Protein AF-A0A699YCV4-F1 (afdb_monomer)

Structure (mmCIF, N/CA/C/O backbone):
data_AF-A0A699YCV4-F1
#
_entry.id   AF-A0A699YCV4-F1
#
loop_
_atom_site.group_PDB
_atom_site.id
_atom_site.type_symbol
_atom_site.label_atom_id
_atom_site.label_alt_id
_atom_site.label_comp_id
_atom_site.label_asym_id
_atom_site.label_entity_id
_atom_site.label_seq_id
_atom_site.pdbx_PDB_ins_code
_atom_site.Cartn_x
_atom_site.Cartn_y
_atom_site.Cartn_z
_atom_site.occupancy
_atom_site.B_iso_or_equiv
_atom_site.auth_seq_id
_atom_site.auth_comp_id
_atom_site.auth_asym_id
_atom_site.auth_atom_id
_atom_site.pdbx_PDB_model_num
ATOM 1 N N . MET A 1 1 ? -25.454 14.371 76.218 1.00 80.00 1 MET A N 1
ATOM 2 C CA . MET A 1 1 ? -26.291 14.561 77.425 1.00 80.00 1 MET A CA 1
ATOM 3 C C . MET A 1 1 ? -25.459 15.343 78.428 1.00 80.00 1 MET A C 1
ATOM 5 O O . MET A 1 1 ? -24.311 14.962 78.612 1.00 80.00 1 MET A O 1
ATOM 9 N N . SER A 1 2 ? -25.950 16.459 78.969 1.00 82.50 2 SER A N 1
ATOM 10 C CA . SER A 1 2 ? -25.161 17.358 79.836 1.00 82.50 2 SER A CA 1
ATOM 11 C C . SER A 1 2 ? -26.080 18.281 80.652 1.00 82.50 2 SER A C 1
ATOM 13 O O . SER A 1 2 ? -27.249 18.440 80.313 1.00 82.50 2 SER A O 1
ATOM 15 N N . ASP A 1 3 ? -25.561 18.891 81.713 1.00 77.31 3 ASP A N 1
ATOM 16 C CA . ASP A 1 3 ? -26.174 19.988 82.478 1.00 77.31 3 ASP A CA 1
ATOM 17 C C . ASP A 1 3 ? -25.911 21.380 81.855 1.00 77.31 3 ASP A C 1
ATOM 19 O O . ASP A 1 3 ? -26.348 22.403 82.379 1.00 77.31 3 ASP A O 1
ATOM 23 N N . GLY A 1 4 ? -25.201 21.430 80.723 1.00 71.56 4 GLY A N 1
ATOM 24 C CA . GLY A 1 4 ? -24.939 22.644 79.953 1.00 71.56 4 GLY A CA 1
ATOM 25 C C . GLY A 1 4 ? -23.745 23.471 80.436 1.00 71.56 4 GLY A C 1
ATOM 26 O O . GLY A 1 4 ? -23.483 24.525 79.863 1.00 71.56 4 GLY A O 1
ATOM 27 N N . ARG A 1 5 ? -22.985 23.015 81.440 1.00 78.06 5 ARG A N 1
ATOM 28 C CA . ARG A 1 5 ? -21.786 23.717 81.925 1.00 78.06 5 ARG A CA 1
ATOM 29 C C . ARG A 1 5 ? -20.551 23.312 81.118 1.00 78.06 5 ARG A C 1
ATOM 31 O O . ARG A 1 5 ? -19.807 22.415 81.503 1.00 78.06 5 ARG A O 1
ATOM 38 N N . ALA A 1 6 ? -20.333 23.967 79.981 1.00 76.75 6 ALA A N 1
ATOM 39 C CA . ALA A 1 6 ? -19.073 23.858 79.245 1.00 76.75 6 ALA A CA 1
ATOM 40 C C . ALA A 1 6 ? -18.040 24.852 79.798 1.00 76.75 6 ALA A C 1
ATOM 42 O O . ALA A 1 6 ? -18.395 25.967 80.172 1.00 76.75 6 ALA A O 1
ATOM 43 N N . HIS A 1 7 ? -16.764 24.457 79.834 1.00 78.81 7 HIS A N 1
ATOM 44 C CA . HIS A 1 7 ? -15.677 25.343 80.268 1.00 78.81 7 HIS A CA 1
ATOM 45 C C . HIS A 1 7 ? -15.467 26.516 79.294 1.00 78.81 7 HIS A C 1
ATOM 47 O O . HIS A 1 7 ? -15.167 27.621 79.730 1.00 78.81 7 HIS A O 1
ATOM 53 N N . ASP A 1 8 ? -15.696 26.282 77.997 1.00 82.25 8 ASP A N 1
ATOM 54 C CA . ASP A 1 8 ? -15.724 27.319 76.963 1.00 82.25 8 ASP A CA 1
ATOM 55 C C . ASP A 1 8 ? -16.830 27.016 75.923 1.00 82.25 8 ASP A C 1
ATOM 57 O O . ASP A 1 8 ? -16.599 26.329 74.918 1.00 82.25 8 ASP A O 1
ATOM 61 N N . PRO A 1 9 ? -18.078 27.454 76.182 1.00 83.12 9 PRO A N 1
ATOM 62 C CA . PRO A 1 9 ? -19.202 27.207 75.282 1.00 83.12 9 PRO A CA 1
ATOM 63 C C . PRO A 1 9 ? -19.052 27.965 73.958 1.00 83.12 9 PRO A C 1
ATOM 65 O O . PRO A 1 9 ? -19.448 27.456 72.909 1.00 83.12 9 PRO A O 1
ATOM 68 N N . MET A 1 10 ? -18.441 29.152 73.980 1.00 84.50 10 MET A N 1
ATOM 69 C CA . MET A 1 10 ? -18.306 30.005 72.799 1.00 84.50 10 MET A CA 1
ATOM 70 C C . MET A 1 10 ? -17.305 29.432 71.801 1.00 84.50 10 MET A C 1
ATOM 72 O O . MET A 1 10 ? -17.577 29.428 70.601 1.00 84.50 10 MET A O 1
ATOM 76 N N . GLN A 1 11 ? -16.187 28.882 72.278 1.00 87.62 11 GLN A N 1
ATOM 77 C CA . GLN A 1 11 ? -15.202 28.245 71.407 1.00 87.62 11 GLN A CA 1
ATOM 78 C C . GLN A 1 11 ? -15.770 27.003 70.705 1.00 87.62 11 GLN A C 1
ATOM 80 O O . GLN A 1 11 ? -15.504 26.786 69.522 1.00 87.62 11 GLN A O 1
ATOM 85 N N . CYS A 1 12 ? -16.603 26.216 71.396 1.00 85.69 12 CYS A N 1
ATOM 86 C CA . CYS A 1 12 ? -17.266 25.052 70.802 1.00 85.69 12 CYS A CA 1
ATOM 87 C C . CYS A 1 12 ? -18.225 25.449 69.672 1.00 85.69 12 CYS A C 1
ATOM 89 O O . CYS A 1 12 ? -18.237 24.814 68.617 1.00 85.69 12 CYS A O 1
ATOM 91 N N . ILE A 1 13 ? -19.016 26.503 69.880 1.00 89.06 13 ILE A N 1
ATOM 92 C CA . ILE A 1 13 ? -19.942 27.017 68.866 1.00 89.06 13 ILE A CA 1
ATOM 93 C C . ILE A 1 13 ? -19.169 27.593 67.676 1.00 89.06 13 ILE A C 1
ATOM 95 O O . ILE A 1 13 ? -19.429 27.201 66.539 1.00 89.06 13 ILE A O 1
ATOM 99 N N . ALA A 1 14 ? -18.160 28.431 67.931 1.00 88.69 14 ALA A N 1
ATOM 100 C CA . ALA A 1 14 ? -17.329 29.029 66.889 1.00 88.69 14 ALA A CA 1
ATOM 101 C C . ALA A 1 14 ? -16.631 27.970 66.018 1.00 88.69 14 ALA A C 1
ATOM 103 O O . ALA A 1 14 ? -16.599 28.098 64.795 1.00 88.69 14 ALA A O 1
ATOM 104 N N . PHE A 1 15 ? -16.132 26.890 66.628 1.00 90.38 15 PHE A N 1
ATOM 105 C CA . PHE A 1 15 ? -15.531 25.770 65.903 1.00 90.38 15 PHE A CA 1
ATOM 106 C C . PHE A 1 15 ? -16.522 25.092 64.945 1.00 90.38 15 PHE A C 1
ATOM 108 O O . PHE A 1 15 ? -16.173 24.780 63.808 1.00 90.38 15 PHE A O 1
ATOM 115 N N . LEU A 1 16 ? -17.765 24.863 65.377 1.00 89.75 16 LEU A N 1
ATOM 116 C CA . LEU A 1 16 ? -18.781 24.231 64.531 1.00 89.75 16 LEU A CA 1
ATOM 117 C C . LEU A 1 16 ? -19.230 25.156 63.395 1.00 89.75 16 LEU A C 1
ATOM 119 O O . LEU A 1 16 ? -19.365 24.704 62.258 1.00 89.75 16 LEU A O 1
ATOM 123 N N . GLU A 1 17 ? -19.411 26.445 63.677 1.00 90.06 17 GLU A N 1
ATOM 124 C CA . GLU A 1 17 ? -19.764 27.438 62.662 1.00 90.06 17 GLU A CA 1
ATOM 125 C C . GLU A 1 17 ? -18.690 27.577 61.579 1.00 90.06 17 GLU A C 1
ATOM 127 O O . GLU A 1 17 ? -19.024 27.677 60.398 1.00 90.06 17 GLU A O 1
ATOM 132 N N . ASP A 1 18 ? -17.410 27.556 61.955 1.00 92.12 18 ASP A N 1
ATOM 133 C CA . ASP A 1 18 ? -16.292 27.635 61.011 1.00 92.12 18 ASP A CA 1
ATOM 134 C C . ASP A 1 18 ? -16.279 26.442 60.042 1.00 92.12 18 ASP A C 1
ATOM 136 O O . ASP A 1 18 ? -16.198 26.600 58.820 1.00 92.12 18 ASP A O 1
ATOM 140 N N . ARG A 1 19 ? -16.508 25.230 60.563 1.00 91.56 19 ARG A N 1
ATOM 141 C CA . ARG A 1 19 ? -16.616 24.023 59.730 1.00 91.56 19 ARG A CA 1
ATOM 142 C C . ARG A 1 19 ? -17.798 24.082 58.766 1.00 91.56 19 ARG A C 1
ATOM 144 O O . ARG A 1 19 ? -17.648 23.674 57.613 1.00 91.56 19 ARG A O 1
ATOM 151 N N . ILE A 1 20 ? -18.938 24.620 59.200 1.00 88.62 20 ILE A N 1
ATOM 152 C CA . ILE A 1 20 ? -20.111 24.818 58.334 1.00 88.62 20 ILE A CA 1
ATOM 153 C C . ILE A 1 20 ? -19.805 25.850 57.242 1.00 88.62 20 ILE A C 1
ATOM 155 O O . ILE A 1 20 ? -20.081 25.593 56.069 1.00 88.62 20 ILE A O 1
ATOM 159 N N . LYS A 1 21 ? -19.176 26.982 57.589 1.00 90.88 21 LYS A N 1
ATOM 160 C CA . LYS A 1 21 ? -18.755 28.013 56.621 1.00 90.88 21 LYS A CA 1
ATOM 161 C C . LYS A 1 21 ? -17.805 27.456 55.561 1.00 90.88 21 LYS A C 1
ATOM 163 O O . LYS A 1 21 ? -17.862 27.875 54.408 1.00 90.88 21 LYS A O 1
ATOM 168 N N . HIS A 1 22 ? -16.958 26.498 55.924 1.00 92.00 22 HIS A N 1
ATOM 169 C CA . HIS A 1 22 ? -16.019 25.835 55.014 1.00 92.00 22 HIS A CA 1
ATOM 170 C C . HIS A 1 22 ? -16.579 24.564 54.352 1.00 92.00 22 HIS A C 1
ATOM 172 O O . HIS A 1 22 ? -15.813 23.766 53.814 1.00 92.00 22 HIS A O 1
ATOM 178 N N . GLN A 1 23 ? -17.907 24.375 54.371 1.00 87.44 23 GLN A N 1
ATOM 179 C CA . GLN A 1 23 ? -18.624 23.244 53.758 1.00 87.44 23 GLN A CA 1
ATOM 180 C C . GLN A 1 23 ? -18.127 21.864 54.220 1.00 87.44 23 GLN A C 1
ATOM 182 O O . GLN A 1 23 ? -18.274 20.855 53.524 1.00 87.44 23 GLN A O 1
ATOM 187 N N . GLN A 1 24 ? -17.539 21.795 55.412 1.00 89.94 24 GLN A N 1
ATOM 188 C CA . GLN A 1 24 ? -17.120 20.535 56.001 1.00 89.94 24 GLN A CA 1
ATOM 189 C C . GLN A 1 24 ? -18.331 19.828 56.608 1.00 89.94 24 GLN A C 1
ATOM 191 O O . GLN A 1 24 ? -19.247 20.452 57.140 1.00 89.94 24 GLN A O 1
ATOM 196 N N . ARG A 1 25 ? -18.338 18.494 56.546 1.00 85.88 25 ARG A N 1
ATOM 197 C CA . ARG A 1 25 ? -19.412 17.699 57.150 1.00 85.88 25 ARG A CA 1
ATOM 198 C C . ARG A 1 25 ? -19.365 17.833 58.671 1.00 85.88 25 ARG A C 1
ATOM 200 O O . ARG A 1 25 ? -18.355 17.496 59.289 1.00 85.88 25 ARG A O 1
ATOM 207 N N . VAL A 1 26 ? -20.476 18.270 59.258 1.00 86.94 26 VAL A N 1
ATOM 208 C CA . VAL A 1 26 ? -20.681 18.344 60.710 1.00 86.94 26 VAL A CA 1
ATOM 209 C C . VAL A 1 26 ? -21.745 17.313 61.104 1.00 86.94 26 VAL A C 1
ATOM 211 O O . VAL A 1 26 ? -22.734 17.170 60.383 1.00 86.94 26 VAL A O 1
ATOM 214 N N . PRO A 1 27 ? -21.550 16.542 62.190 1.00 86.06 27 PRO A N 1
ATOM 215 C CA . PRO A 1 27 ? -22.558 15.598 62.658 1.00 86.06 27 PRO A CA 1
ATOM 216 C C . PRO A 1 27 ? -23.800 16.333 63.171 1.00 86.06 27 PRO A C 1
ATOM 218 O O . PRO A 1 27 ? -23.680 17.396 63.772 1.00 86.06 27 PRO A O 1
ATOM 221 N N . ILE A 1 28 ? -24.976 15.733 62.985 1.00 88.44 28 ILE A N 1
ATOM 222 C CA . ILE A 1 28 ? -26.224 16.208 63.592 1.00 88.44 28 ILE A CA 1
ATOM 223 C C . ILE A 1 28 ? -26.179 15.887 65.088 1.00 88.44 28 ILE A C 1
ATOM 225 O O . ILE A 1 28 ? -26.066 14.716 65.460 1.00 88.44 28 ILE A O 1
ATOM 229 N N . ILE A 1 29 ? -26.246 16.906 65.952 1.00 88.56 29 ILE A N 1
ATOM 230 C CA . ILE A 1 29 ? -26.130 16.721 67.403 1.00 88.56 29 ILE A CA 1
ATOM 231 C C . ILE A 1 29 ? -27.487 16.913 68.076 1.00 88.56 29 ILE A C 1
ATOM 233 O O . ILE A 1 29 ? -28.022 18.017 68.150 1.00 88.56 29 ILE A O 1
ATOM 237 N N . HIS A 1 30 ? -28.015 15.832 68.648 1.00 86.44 30 HIS A N 1
ATOM 238 C CA . HIS A 1 30 ? -29.185 15.878 69.522 1.00 86.44 30 HIS A CA 1
ATOM 239 C C . HIS A 1 30 ? -28.738 16.079 70.974 1.00 86.44 30 HIS A C 1
ATOM 241 O O . HIS A 1 30 ? -27.940 15.303 71.508 1.00 86.44 30 HIS A O 1
ATOM 247 N N . THR A 1 31 ? -29.234 17.129 71.624 1.00 86.88 31 THR A N 1
ATOM 248 C CA . THR A 1 31 ? -28.837 17.501 72.984 1.00 86.88 31 THR A CA 1
ATOM 249 C C . THR A 1 31 ? -29.951 17.191 73.977 1.00 86.88 31 THR A C 1
ATOM 251 O O . THR A 1 31 ? -31.119 17.496 73.755 1.00 86.88 31 THR A O 1
ATOM 254 N N . VAL A 1 32 ? -29.581 16.576 75.103 1.00 85.00 32 VAL A N 1
ATOM 255 C CA . VAL A 1 32 ? -30.485 16.356 76.240 1.00 85.00 32 VAL A CA 1
ATOM 256 C C . VAL A 1 32 ? -29.898 17.054 77.456 1.00 85.00 32 VAL A C 1
ATOM 258 O O . VAL A 1 32 ? -28.764 16.741 77.844 1.00 85.00 32 VAL A O 1
ATOM 261 N N . GLY A 1 33 ? -30.653 18.012 77.990 1.00 85.38 33 GLY A N 1
ATOM 262 C CA . GLY A 1 33 ? -30.259 18.873 79.100 1.00 85.38 33 GLY A CA 1
ATOM 263 C C . GLY A 1 33 ? -30.863 18.431 80.431 1.00 85.38 33 GLY A C 1
ATOM 264 O O . GLY A 1 33 ? -32.078 18.251 80.509 1.00 85.38 33 GLY A O 1
ATOM 265 N N . PHE A 1 34 ? -30.035 18.288 81.467 1.00 83.88 34 PHE A N 1
ATOM 266 C CA . PHE A 1 34 ? -30.470 18.013 82.842 1.00 83.88 34 PHE A CA 1
ATOM 267 C C . PHE A 1 34 ? -30.287 19.272 83.682 1.00 83.88 34 PHE A C 1
ATOM 269 O O . PHE A 1 34 ? -29.173 19.580 84.096 1.00 83.88 34 PHE A O 1
ATOM 276 N N . PHE A 1 35 ? -31.371 20.004 83.925 1.00 81.00 35 PHE A N 1
ATOM 277 C CA . PHE A 1 35 ? -31.324 21.238 84.706 1.00 81.00 35 PHE A CA 1
ATOM 278 C C . PHE A 1 35 ? -32.050 21.044 86.031 1.00 81.00 35 PHE A C 1
ATOM 280 O O . PHE A 1 35 ? -33.165 20.520 86.071 1.00 81.00 35 PHE A O 1
ATOM 287 N N . THR A 1 36 ? -31.408 21.465 87.115 1.00 73.00 36 THR A N 1
ATOM 288 C CA . THR A 1 36 ? -32.073 21.694 88.398 1.00 73.00 36 THR A CA 1
ATOM 289 C C . THR A 1 36 ? -32.806 23.039 88.355 1.00 73.00 36 THR A C 1
ATOM 291 O O . THR A 1 36 ? -32.493 23.886 87.516 1.00 73.00 36 THR A O 1
ATOM 294 N N . ASP A 1 37 ? -33.768 23.263 89.254 1.00 66.88 37 ASP A N 1
ATOM 295 C CA . ASP A 1 37 ? -34.550 24.515 89.291 1.00 66.88 37 ASP A CA 1
ATOM 296 C C . ASP A 1 37 ? -33.682 25.771 89.551 1.00 66.88 37 ASP A C 1
ATOM 298 O O . ASP A 1 37 ? -34.105 26.887 89.265 1.00 66.88 37 ASP A O 1
ATOM 302 N N . GLU A 1 38 ? -32.442 25.585 90.018 1.00 63.41 38 GLU A N 1
ATOM 303 C CA . GLU A 1 38 ? -31.444 26.634 90.286 1.00 63.41 38 GLU A CA 1
ATOM 304 C C . GLU A 1 38 ? -30.366 26.762 89.186 1.00 63.41 38 GLU A C 1
ATOM 306 O O . GLU A 1 38 ? -29.395 27.507 89.334 1.00 63.41 38 GLU A O 1
ATOM 311 N N . ALA A 1 39 ? -30.474 26.011 88.086 1.00 65.75 39 ALA A N 1
ATOM 312 C CA . ALA A 1 39 ? -29.453 26.015 87.042 1.00 65.75 39 ALA A CA 1
ATOM 313 C C . ALA A 1 39 ? -29.422 27.341 86.255 1.00 65.75 39 ALA A C 1
ATOM 315 O O . ALA A 1 39 ? -30.460 27.886 85.877 1.00 65.75 39 ALA A O 1
ATOM 316 N N . SER A 1 40 ? -28.207 27.826 85.955 1.00 69.19 40 SER A N 1
ATOM 317 C CA . SER A 1 40 ? -28.000 29.022 85.125 1.00 69.19 40 SER A CA 1
ATOM 318 C C . SER A 1 40 ? -28.653 28.841 83.743 1.00 69.19 40 SER A C 1
ATOM 320 O O . SER A 1 40 ? -28.447 27.800 83.103 1.00 69.19 40 SER A O 1
ATOM 322 N N . PRO A 1 41 ? -29.399 29.843 83.236 1.00 77.50 41 PRO A N 1
ATOM 323 C CA . PRO A 1 41 ? -30.028 29.786 81.915 1.00 77.50 41 PRO A CA 1
ATOM 324 C C . PRO A 1 41 ? -29.015 29.653 80.766 1.00 77.50 41 PRO A C 1
ATOM 326 O O . PRO A 1 41 ? -29.380 29.196 79.682 1.00 77.50 41 PRO A O 1
ATOM 329 N N . GLU A 1 42 ? -27.748 29.991 81.003 1.00 81.00 42 GLU A N 1
ATOM 330 C CA . GLU A 1 42 ? -26.664 29.944 80.016 1.00 81.00 42 GLU A CA 1
ATOM 331 C C . GLU A 1 42 ? -26.404 28.521 79.503 1.00 81.00 42 GLU A C 1
ATOM 333 O O . GLU A 1 42 ? -26.264 28.310 78.299 1.00 81.00 42 GLU A O 1
ATOM 338 N N . GLY A 1 43 ? -26.430 27.515 80.384 1.00 81.19 43 GLY A N 1
ATOM 339 C CA . GLY A 1 43 ? -26.196 26.125 79.979 1.00 81.19 43 GLY A CA 1
ATOM 340 C C . GLY A 1 43 ? -27.318 25.562 79.105 1.00 81.19 43 GLY A C 1
ATOM 341 O O . GLY A 1 43 ? -27.077 24.776 78.184 1.00 81.19 43 GLY A O 1
ATOM 342 N N . ARG A 1 44 ? -28.556 26.017 79.338 1.00 85.00 44 ARG A N 1
ATOM 343 C CA . ARG A 1 44 ? -29.711 25.680 78.498 1.00 85.00 44 ARG A CA 1
ATOM 344 C C . ARG A 1 44 ? -29.584 26.303 77.115 1.00 85.00 44 ARG A C 1
ATOM 346 O O . ARG A 1 44 ? -29.773 25.607 76.118 1.00 85.00 44 ARG A O 1
ATOM 353 N N . GLN A 1 45 ? -29.235 27.585 77.060 1.00 87.38 45 GLN A N 1
ATOM 354 C CA . GLN A 1 45 ? -29.046 28.300 75.800 1.00 87.38 45 GLN A CA 1
ATOM 355 C C . GLN A 1 45 ? -27.921 27.681 74.969 1.00 87.38 45 GLN A C 1
ATOM 357 O O . GLN A 1 45 ? -28.113 27.449 73.777 1.00 87.38 45 GLN A O 1
ATOM 362 N N . PHE A 1 46 ? -26.802 27.317 75.600 1.00 89.50 46 PHE A N 1
ATOM 363 C CA . PHE A 1 46 ? -25.689 26.653 74.926 1.00 89.50 46 PHE A CA 1
ATOM 364 C C . PHE A 1 46 ? -26.106 25.327 74.267 1.00 89.50 46 PHE A C 1
ATOM 366 O O . PHE A 1 46 ? -25.889 25.133 73.070 1.00 89.50 46 PHE A O 1
ATOM 373 N N . LEU A 1 47 ? -26.759 24.420 75.006 1.00 89.38 47 LEU A N 1
ATOM 374 C CA . LEU A 1 47 ? -27.191 23.127 74.453 1.00 89.38 47 LEU A CA 1
ATOM 375 C C . LEU A 1 47 ? -28.237 23.275 73.341 1.00 89.38 47 LEU A C 1
ATOM 377 O O . LEU A 1 47 ? -28.255 22.477 72.397 1.00 89.38 47 LEU A O 1
ATOM 381 N N . GLN A 1 48 ? -29.093 24.293 73.436 1.00 89.19 48 GLN A N 1
ATOM 382 C CA . GLN A 1 48 ? -30.073 24.607 72.405 1.00 89.19 48 GLN A CA 1
ATOM 383 C C . GLN A 1 48 ? -29.397 25.137 71.132 1.00 89.19 48 GLN A C 1
ATOM 385 O O . GLN A 1 48 ? -29.675 24.632 70.040 1.00 89.19 48 GLN A O 1
ATOM 390 N N . GLN A 1 49 ? -28.465 26.084 71.261 1.00 89.25 49 GLN A N 1
ATOM 391 C CA . GLN A 1 49 ? -27.686 26.620 70.139 1.00 89.25 49 GLN A CA 1
ATOM 392 C C . GLN A 1 49 ? -26.890 25.521 69.430 1.00 89.25 49 GLN A C 1
ATOM 394 O O . GLN A 1 49 ? -26.943 25.413 68.207 1.00 89.25 49 GLN A O 1
ATOM 399 N N . LEU A 1 50 ? -26.243 24.637 70.191 1.00 89.38 50 LEU A N 1
ATOM 400 C CA . LEU A 1 50 ? -25.437 23.543 69.655 1.00 89.38 50 LEU A CA 1
ATOM 401 C C . LEU A 1 50 ? -26.257 22.564 68.795 1.00 89.38 50 LEU A C 1
ATOM 403 O O . LEU A 1 50 ? -25.827 22.172 67.707 1.00 89.38 50 LEU A O 1
ATOM 407 N N . SER A 1 51 ? -27.466 22.209 69.242 1.00 90.38 51 SER A N 1
ATOM 408 C CA . SER A 1 51 ? -28.376 21.386 68.432 1.00 90.38 51 SER A CA 1
ATOM 409 C C . SER A 1 51 ? -28.901 22.127 67.202 1.00 90.38 51 SER A C 1
ATOM 411 O O . SER A 1 51 ? -28.991 21.544 66.128 1.00 90.38 51 SER A O 1
ATOM 413 N N . THR A 1 52 ? -29.169 23.429 67.320 1.00 90.75 52 THR A N 1
ATOM 414 C CA . THR A 1 52 ? -29.718 24.238 66.223 1.00 90.75 52 THR A CA 1
ATOM 415 C C . THR A 1 52 ? -28.719 24.368 65.074 1.00 90.75 52 THR A C 1
ATOM 417 O O . THR A 1 52 ? -29.074 24.143 63.921 1.00 90.75 52 THR A O 1
ATOM 420 N N . ILE A 1 53 ? -27.453 24.664 65.382 1.00 90.00 53 ILE A N 1
ATOM 421 C CA . ILE A 1 53 ? -26.386 24.842 64.383 1.00 90.00 53 ILE A CA 1
ATOM 422 C C . ILE A 1 53 ? -26.123 23.552 63.599 1.00 90.00 53 ILE A C 1
ATOM 424 O O . ILE A 1 53 ? -25.801 23.591 62.415 1.00 90.00 53 ILE A O 1
ATOM 428 N N . THR A 1 54 ? -26.291 22.401 64.247 1.00 87.69 54 THR A N 1
ATOM 429 C CA . THR A 1 54 ? -26.048 21.089 63.637 1.00 87.69 54 THR A CA 1
ATOM 430 C C . THR A 1 54 ? -27.303 20.438 63.050 1.00 87.69 54 THR A C 1
ATOM 432 O O . THR A 1 54 ? -27.221 19.334 62.519 1.00 87.69 54 THR A O 1
ATOM 435 N N . GLY A 1 55 ? -28.464 21.102 63.121 1.00 84.81 55 GLY A N 1
ATOM 436 C CA . GLY A 1 55 ? -29.743 20.575 62.628 1.00 84.81 55 GLY A CA 1
ATOM 437 C C . GLY A 1 55 ? -30.339 19.445 63.478 1.00 84.81 55 GLY A C 1
ATOM 438 O O . GLY A 1 55 ? -31.169 18.681 62.989 1.00 84.81 55 GLY A O 1
ATOM 439 N N . GLY A 1 56 ? -29.897 19.301 64.727 1.00 87.56 56 GLY A N 1
ATOM 440 C CA . GLY A 1 56 ? -30.414 18.327 65.684 1.00 87.56 56 GLY A CA 1
ATOM 441 C C . GLY A 1 56 ? -31.567 18.865 66.534 1.00 87.56 56 GLY A C 1
ATOM 442 O O . GLY A 1 56 ? -32.113 19.939 66.297 1.00 87.56 56 GLY A O 1
ATOM 443 N N . THR A 1 57 ? -31.948 18.101 67.559 1.00 86.81 57 THR A N 1
ATOM 444 C CA . THR A 1 57 ? -33.057 18.448 68.466 1.00 86.81 57 THR A CA 1
ATOM 445 C C . THR A 1 57 ? -32.573 18.612 69.900 1.00 86.81 57 THR A C 1
ATOM 447 O O . THR A 1 57 ? -31.780 17.799 70.377 1.00 86.81 57 THR A O 1
ATOM 450 N N . PHE A 1 58 ? -33.118 19.600 70.610 1.00 84.88 58 PHE A N 1
ATOM 451 C CA . PHE A 1 58 ? -32.904 19.792 72.043 1.00 84.88 58 PHE A CA 1
ATOM 452 C C . PHE A 1 58 ? -34.086 19.250 72.857 1.00 84.88 58 PHE A C 1
ATOM 454 O O . PHE A 1 58 ? -35.241 19.581 72.582 1.00 84.88 58 PHE A O 1
ATOM 461 N N . GLN A 1 59 ? -33.798 18.444 73.880 1.00 84.25 59 GLN A N 1
ATOM 462 C CA . GLN A 1 59 ? -34.785 17.932 74.826 1.00 84.25 59 GLN A CA 1
ATOM 463 C C . GLN A 1 59 ? -34.375 18.249 76.266 1.00 84.25 59 GLN A C 1
ATOM 465 O O . GLN A 1 59 ? -33.275 17.931 76.710 1.00 84.25 59 GLN A O 1
ATOM 470 N N . GLU A 1 60 ? -35.284 18.851 77.025 1.00 82.44 60 GLU A N 1
ATOM 471 C CA . GLU A 1 60 ? -35.080 19.095 78.449 1.00 82.44 60 GLU A CA 1
ATOM 472 C C . GLU A 1 60 ? -35.601 17.912 79.273 1.00 82.44 60 GLU A C 1
ATOM 474 O O . GLU A 1 60 ? -36.772 17.538 79.161 1.00 82.44 60 GLU A O 1
ATOM 479 N N . TYR A 1 61 ? -34.746 17.343 80.123 1.00 73.00 61 TYR A N 1
ATOM 480 C CA . TYR A 1 61 ? -35.142 16.325 81.085 1.00 73.00 61 TYR A CA 1
ATOM 481 C C . TYR A 1 61 ? -35.478 16.981 82.425 1.00 73.00 61 TYR A C 1
ATOM 483 O O . TYR A 1 61 ? -34.596 17.483 83.121 1.00 73.00 61 TYR A O 1
ATOM 491 N N . ARG A 1 62 ? -36.763 16.961 82.797 1.00 65.00 62 ARG A N 1
ATOM 492 C CA . ARG A 1 62 ? -37.233 17.409 84.114 1.00 65.00 62 ARG A CA 1
ATOM 493 C C . ARG A 1 62 ? -37.539 16.192 84.989 1.00 65.00 62 ARG A C 1
ATOM 495 O O . ARG A 1 62 ? -38.487 15.470 84.676 1.00 65.00 62 ARG A O 1
ATOM 502 N N . PRO A 1 63 ? -36.793 15.962 86.084 1.00 57.25 63 PRO A N 1
ATOM 503 C CA . PRO A 1 63 ? -36.951 14.763 86.911 1.00 57.25 63 PRO A CA 1
ATOM 504 C C . PRO A 1 63 ? -38.280 14.697 87.688 1.00 57.25 63 PRO A C 1
ATOM 506 O O . PRO A 1 63 ? -38.602 13.656 88.248 1.00 57.25 63 PRO A O 1
ATOM 509 N N . THR A 1 64 ? -39.086 15.763 87.705 1.00 51.78 64 THR A N 1
ATOM 510 C CA . THR A 1 64 ? -40.378 15.835 88.416 1.00 51.78 64 THR A CA 1
ATOM 511 C C . THR A 1 64 ? -41.588 15.355 87.604 1.00 51.78 64 THR A C 1
ATOM 513 O O . THR A 1 64 ? -42.704 15.372 88.114 1.00 51.78 64 THR A O 1
ATOM 516 N N . LEU A 1 65 ? -41.410 14.906 86.355 1.00 46.94 65 LEU A N 1
ATOM 517 C CA . LEU A 1 65 ? -42.509 14.497 85.471 1.00 46.94 65 LEU A CA 1
ATOM 518 C C . LEU A 1 65 ? -42.370 13.033 85.041 1.00 46.94 65 LEU A C 1
ATOM 520 O O . LEU A 1 65 ? -41.890 12.732 83.948 1.00 46.94 65 LEU A O 1
ATOM 524 N N . ASN A 1 66 ? -42.868 12.115 85.871 1.00 47.47 66 ASN A N 1
ATOM 525 C CA . ASN A 1 66 ? -43.072 10.733 85.447 1.00 47.47 66 ASN A CA 1
ATOM 526 C C . ASN A 1 66 ? -44.292 10.666 84.521 1.00 47.47 66 ASN A C 1
ATOM 528 O O . ASN A 1 66 ? -45.445 10.776 84.941 1.00 47.47 66 ASN A O 1
ATOM 532 N N . ARG A 1 67 ? -44.027 10.513 83.223 1.00 48.34 67 ARG A N 1
ATOM 533 C CA . ARG A 1 67 ? -45.049 10.223 82.217 1.00 48.34 67 ARG A CA 1
ATOM 534 C C . ARG A 1 67 ? -45.345 8.731 82.248 1.00 48.34 67 ARG A C 1
ATOM 536 O O . ARG A 1 67 ? -44.512 7.932 81.834 1.00 48.34 67 ARG A O 1
ATOM 543 N N . ILE A 1 68 ? -46.537 8.368 82.707 1.00 49.50 68 ILE A N 1
ATOM 544 C CA . ILE A 1 68 ? -47.023 6.990 82.641 1.00 49.50 68 ILE A CA 1
ATOM 545 C C . ILE A 1 68 ? -47.930 6.898 81.415 1.00 49.50 68 ILE A C 1
ATOM 547 O O . ILE A 1 68 ? -48.845 7.706 81.234 1.00 49.50 68 ILE A O 1
ATOM 551 N N . TYR A 1 69 ? -47.628 5.957 80.524 1.00 41.16 69 TYR A N 1
ATOM 552 C CA . TYR A 1 69 ? -48.442 5.714 79.340 1.00 41.16 69 TYR A CA 1
ATOM 553 C C . TYR A 1 69 ? -49.742 5.012 79.742 1.00 41.16 69 TYR A C 1
ATOM 555 O O . TYR A 1 69 ? -49.702 3.993 80.432 1.00 41.16 69 TYR A O 1
ATOM 563 N N . LYS A 1 70 ? -50.885 5.557 79.313 1.00 45.44 70 LYS A N 1
ATOM 564 C CA . LYS A 1 70 ? -52.210 4.977 79.545 1.00 45.44 70 LYS A CA 1
ATOM 565 C C . LYS A 1 70 ? -52.861 4.655 78.203 1.00 45.44 70 LYS A C 1
ATOM 567 O O . LYS A 1 70 ? -52.952 5.512 77.319 1.00 45.44 70 LYS A O 1
ATOM 572 N N . GLU A 1 71 ? -53.283 3.407 78.048 1.00 31.12 71 GLU A N 1
ATOM 573 C CA . GLU A 1 71 ? -53.858 2.904 76.802 1.00 31.12 71 GLU A CA 1
ATOM 574 C C . GLU A 1 71 ? -55.135 3.692 76.446 1.00 31.12 71 GLU A C 1
ATOM 576 O O . GLU A 1 71 ? -55.985 3.937 77.302 1.00 31.12 71 GLU A O 1
ATOM 581 N N . GLY A 1 72 ? -55.218 4.189 75.206 1.00 47.28 72 GLY A N 1
ATOM 582 C CA . GLY A 1 72 ? -56.308 5.050 74.717 1.00 47.28 72 GLY A CA 1
ATOM 583 C C . GLY A 1 72 ? -56.166 6.560 74.981 1.00 47.28 72 GLY A C 1
ATOM 584 O O . GLY A 1 72 ? -56.917 7.335 74.397 1.00 47.28 72 GLY A O 1
ATOM 585 N N . GLN A 1 73 ? -55.211 7.007 75.809 1.00 41.22 73 GLN A N 1
ATOM 586 C CA . GLN A 1 73 ? -55.027 8.437 76.146 1.00 41.22 73 GLN A CA 1
ATOM 587 C C . GLN A 1 73 ? -53.599 8.967 75.924 1.00 41.22 73 GLN A C 1
ATOM 589 O O . GLN A 1 73 ? -53.378 10.178 75.955 1.00 41.22 73 GLN A O 1
ATOM 594 N N . GLY A 1 74 ? -52.624 8.090 75.671 1.00 51.16 74 GLY A N 1
ATOM 595 C CA . GLY A 1 74 ? -51.226 8.473 75.466 1.00 51.16 74 GLY A CA 1
ATOM 596 C C . GLY A 1 74 ? -50.476 8.722 76.781 1.00 51.16 74 GLY A C 1
ATOM 597 O O . GLY A 1 74 ? -50.827 8.185 77.830 1.00 51.16 74 GLY A O 1
ATOM 598 N N . PHE A 1 75 ? -49.393 9.503 76.734 1.00 44.03 75 PHE A N 1
ATOM 599 C CA . PHE A 1 75 ? -48.593 9.824 77.922 1.00 44.03 75 PHE A CA 1
ATOM 600 C C . PHE A 1 75 ? -49.316 10.840 78.811 1.00 44.03 75 PHE A C 1
ATOM 602 O O . PHE A 1 75 ? -49.308 12.042 78.527 1.00 44.03 75 PHE A O 1
ATOM 609 N N . VAL A 1 76 ? -49.901 10.364 79.908 1.00 54.09 76 VAL A N 1
ATOM 610 C CA . VAL A 1 76 ? -50.626 11.203 80.867 1.00 54.09 76 VAL A CA 1
ATOM 611 C C . VAL A 1 76 ? -49.652 11.714 81.935 1.00 54.09 76 VAL A C 1
ATOM 613 O O . VAL A 1 76 ? -48.806 10.971 82.439 1.00 54.09 76 VAL A O 1
ATOM 616 N N . LYS A 1 77 ? -49.735 13.013 82.255 1.00 51.44 77 LYS A N 1
ATOM 617 C CA . LYS A 1 77 ? -48.927 13.656 83.303 1.00 51.44 77 LYS A CA 1
ATOM 618 C C . LYS A 1 77 ? -49.503 13.286 84.672 1.00 51.44 77 LYS A C 1
ATOM 620 O O . LYS A 1 77 ? -50.647 13.633 84.948 1.00 51.44 77 LYS A O 1
ATOM 625 N N . TYR A 1 78 ? -48.723 12.609 85.511 1.00 47.06 78 TYR A N 1
ATOM 626 C CA . TYR A 1 78 ? -49.083 12.343 86.904 1.00 47.06 78 TYR A CA 1
ATOM 627 C C . TYR A 1 78 ? -48.334 13.313 87.824 1.00 47.06 78 TYR A C 1
ATOM 629 O O . TYR A 1 78 ? -47.106 13.326 87.832 1.00 47.06 78 TYR A O 1
ATOM 637 N N . ASP A 1 79 ? -49.076 14.117 88.589 1.00 41.59 79 ASP A N 1
ATOM 638 C CA . ASP A 1 79 ? -48.546 14.931 89.688 1.00 41.59 79 ASP A CA 1
ATOM 639 C C . ASP A 1 79 ? -48.780 14.173 91.003 1.00 41.59 79 ASP A C 1
ATOM 641 O O . ASP A 1 79 ? -49.918 13.945 91.417 1.00 41.59 79 ASP A O 1
ATOM 645 N N . THR A 1 80 ? -47.708 13.709 91.645 1.00 46.53 80 THR A N 1
ATOM 646 C CA . THR A 1 80 ? -47.784 12.888 92.863 1.00 46.53 80 THR A CA 1
ATOM 647 C C . THR A 1 80 ? -48.080 13.689 94.133 1.0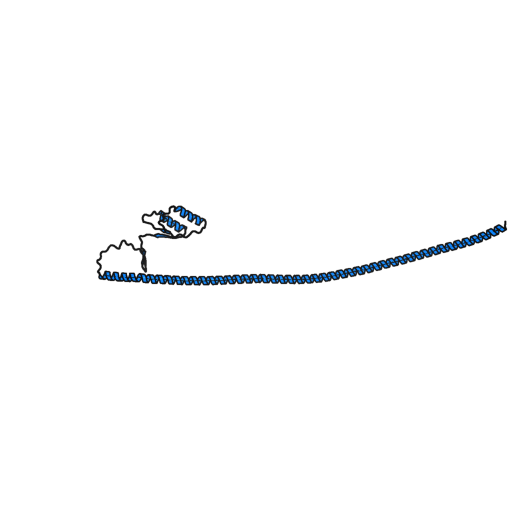0 46.53 80 THR A C 1
ATOM 649 O O . THR A 1 80 ? -48.111 13.104 95.214 1.00 46.53 80 THR A O 1
ATOM 652 N N . LYS A 1 81 ? -48.348 15.000 94.053 1.00 42.00 81 LYS A N 1
ATOM 653 C CA . LYS A 1 81 ? -48.715 15.807 95.232 1.00 42.00 81 LYS A CA 1
ATOM 654 C C . LYS A 1 81 ? -50.120 15.539 95.798 1.00 42.00 81 LYS A C 1
ATOM 656 O O . LYS A 1 81 ? -50.396 15.983 96.905 1.00 42.00 81 LYS A O 1
ATOM 661 N N . TYR A 1 82 ? -50.976 14.775 95.111 1.00 43.19 82 TYR A N 1
ATOM 662 C CA . TYR A 1 82 ? -52.382 14.557 95.504 1.00 43.19 82 TYR A CA 1
ATOM 663 C C . TYR A 1 82 ? -52.738 13.129 95.964 1.00 43.19 82 TYR A C 1
ATOM 665 O O . TYR A 1 82 ? -53.898 12.737 95.892 1.00 43.19 82 TYR A O 1
ATOM 673 N N . LEU A 1 83 ? -51.780 12.326 96.442 1.00 42.28 83 LEU A N 1
ATOM 674 C CA . LEU A 1 83 ? -52.059 10.944 96.888 1.00 42.28 83 LEU A CA 1
ATOM 675 C C . LEU A 1 83 ? -51.947 10.702 98.399 1.00 42.28 83 LEU A C 1
ATOM 677 O O . LEU A 1 83 ? -52.002 9.560 98.840 1.00 42.28 83 LEU A O 1
ATOM 681 N N . MET A 1 84 ? -51.848 11.760 99.203 1.00 40.72 84 MET A N 1
ATOM 682 C CA . MET A 1 84 ? -51.836 11.660 100.669 1.00 40.72 84 MET A CA 1
ATOM 683 C C . MET A 1 84 ? -52.887 12.590 101.287 1.00 40.72 84 MET A C 1
ATOM 685 O O . MET A 1 84 ? -52.599 13.364 102.191 1.00 40.72 84 MET A O 1
ATOM 689 N N . SER A 1 85 ? -54.119 12.540 100.788 1.00 42.59 85 SER A N 1
ATOM 690 C CA . SER A 1 85 ? -55.280 13.053 101.518 1.00 42.59 85 SER A CA 1
ATOM 691 C C . SER A 1 85 ? -56.523 12.318 101.038 1.00 42.59 85 SER A C 1
ATOM 693 O O . SER A 1 85 ? -57.064 12.640 99.988 1.00 42.59 85 SER A O 1
ATOM 695 N N . ASP A 1 86 ? -56.904 11.268 101.757 1.00 37.72 86 ASP A N 1
ATOM 696 C CA . ASP A 1 86 ? -58.289 11.091 102.194 1.00 37.72 86 ASP A CA 1
ATOM 697 C C . ASP A 1 86 ? -58.387 9.825 103.044 1.00 37.72 86 ASP A C 1
ATOM 699 O O . ASP A 1 86 ? -58.343 8.692 102.562 1.00 37.72 86 ASP A O 1
ATOM 703 N N . GLY A 1 87 ? -58.517 10.041 104.352 1.00 44.94 87 GLY A N 1
ATOM 704 C CA . GLY A 1 87 ? -58.848 9.008 105.319 1.00 44.94 87 GLY A CA 1
ATOM 705 C C . GLY A 1 87 ? -60.266 8.495 105.093 1.00 44.94 87 GLY A C 1
ATOM 706 O O . GLY A 1 87 ? -61.221 9.019 105.662 1.00 44.94 87 GLY A O 1
ATOM 707 N N . ARG A 1 88 ? -60.405 7.434 104.299 1.00 40.03 88 ARG A N 1
ATOM 708 C CA . ARG A 1 88 ? -61.612 6.604 104.285 1.00 40.03 88 ARG A CA 1
ATOM 709 C C . ARG A 1 88 ? -61.247 5.208 104.754 1.00 40.03 88 ARG A C 1
ATOM 711 O O . ARG A 1 88 ? -60.467 4.517 104.109 1.00 40.03 88 ARG A O 1
ATOM 718 N N . ALA A 1 89 ? -61.829 4.809 105.882 1.00 41.50 89 ALA A N 1
ATOM 719 C CA . ALA A 1 89 ? -61.862 3.422 106.317 1.00 41.50 89 ALA A CA 1
ATOM 720 C C . ALA A 1 89 ? -62.414 2.571 105.162 1.00 41.50 89 ALA A C 1
ATOM 722 O O . ALA A 1 89 ? -63.559 2.749 104.746 1.00 41.50 89 ALA A O 1
ATOM 723 N N . HIS A 1 90 ? -61.568 1.726 104.581 1.00 44.44 90 HIS A N 1
ATOM 724 C CA . HIS A 1 90 ? -61.974 0.774 103.557 1.00 44.44 90 HIS A CA 1
ATOM 725 C C . HIS A 1 90 ? -62.378 -0.532 104.230 1.00 44.44 90 HIS A C 1
ATOM 727 O O . HIS A 1 90 ? -61.642 -1.079 105.051 1.00 44.44 90 HIS A O 1
ATOM 733 N N . ASP A 1 91 ? -63.569 -1.001 103.872 1.00 45.09 91 ASP A N 1
ATOM 734 C CA . ASP A 1 91 ? -64.068 -2.336 104.171 1.00 45.09 91 ASP A CA 1
ATOM 735 C C . ASP A 1 91 ? -63.014 -3.385 103.738 1.00 45.09 91 ASP A C 1
ATOM 737 O O . ASP A 1 91 ? -62.569 -3.350 102.581 1.00 45.09 91 ASP A O 1
ATOM 741 N N . PRO A 1 92 ? -62.570 -4.301 104.623 1.00 51.75 92 PRO A N 1
ATOM 742 C CA . PRO A 1 92 ? -61.533 -5.288 104.313 1.00 51.75 92 PRO A CA 1
ATOM 743 C C . PRO A 1 92 ? -61.818 -6.104 103.044 1.00 51.75 92 PRO A C 1
ATOM 745 O O . PRO A 1 92 ? -60.890 -6.420 102.301 1.00 51.75 92 PRO A O 1
ATOM 748 N N . MET A 1 93 ? -63.092 -6.384 102.748 1.00 50.69 93 MET A N 1
ATOM 749 C CA . MET A 1 93 ? -63.514 -7.106 101.538 1.00 50.69 93 MET A CA 1
ATOM 750 C C . MET A 1 93 ? -63.291 -6.300 100.249 1.00 50.69 93 MET A C 1
ATOM 752 O O . MET A 1 93 ? -62.916 -6.867 99.222 1.00 50.69 93 MET A O 1
ATOM 756 N N . GLN A 1 94 ? -63.451 -4.974 100.292 1.00 50.84 94 GLN A N 1
ATOM 757 C CA . GLN A 1 94 ? -63.200 -4.100 99.139 1.00 50.84 94 GLN A CA 1
ATOM 758 C C . GLN A 1 94 ? -61.701 -3.895 98.891 1.00 50.84 94 GLN A C 1
ATOM 760 O O . GLN A 1 94 ? -61.272 -3.834 97.738 1.00 50.84 94 GLN A O 1
ATOM 765 N N . CYS A 1 95 ? -60.889 -3.867 99.953 1.00 46.53 95 CYS A N 1
ATOM 766 C CA . CYS A 1 95 ? -59.430 -3.880 99.835 1.00 46.53 95 CYS A CA 1
ATOM 767 C C . CYS A 1 95 ? -58.914 -5.177 99.196 1.00 46.53 95 CYS A C 1
ATOM 769 O O . CYS A 1 95 ? -58.026 -5.111 98.350 1.00 46.53 95 CYS A O 1
ATOM 771 N N . ILE A 1 96 ? -59.476 -6.339 99.547 1.00 54.75 96 ILE A N 1
ATOM 772 C CA . ILE A 1 96 ? -59.084 -7.628 98.952 1.00 54.75 96 ILE A CA 1
ATOM 773 C C . ILE A 1 96 ? -59.463 -7.679 97.467 1.00 54.75 96 ILE A C 1
ATOM 775 O O . ILE A 1 96 ? -58.602 -7.978 96.648 1.00 54.75 96 ILE A O 1
ATOM 779 N N . ALA A 1 97 ? -60.686 -7.290 97.091 1.00 57.25 97 ALA A N 1
ATOM 780 C CA . ALA A 1 97 ? -61.110 -7.267 95.686 1.00 57.25 97 ALA A CA 1
ATOM 781 C C . ALA A 1 97 ? -60.283 -6.289 94.825 1.00 57.25 97 ALA A C 1
ATOM 783 O O . ALA A 1 97 ? -59.900 -6.613 93.701 1.00 57.25 97 ALA A O 1
ATOM 784 N N . PHE A 1 98 ? -59.950 -5.108 95.360 1.00 58.66 98 PHE A N 1
ATOM 785 C CA . PHE A 1 98 ? -59.081 -4.139 94.687 1.00 58.66 98 PHE A CA 1
ATOM 786 C C . PHE A 1 98 ? -57.637 -4.645 94.553 1.00 58.66 98 PHE A C 1
ATOM 788 O O . PHE A 1 98 ? -57.008 -4.455 93.512 1.00 58.66 98 PHE A O 1
ATOM 795 N N . LEU A 1 99 ? -57.100 -5.305 95.585 1.00 54.41 99 LEU A N 1
ATOM 796 C CA . LEU A 1 99 ? -55.771 -5.914 95.536 1.00 54.41 99 LEU A CA 1
ATOM 797 C C . LEU A 1 99 ? -55.732 -7.103 94.568 1.00 54.41 99 LEU A C 1
ATOM 799 O O . LEU A 1 99 ? -54.778 -7.206 93.807 1.00 54.41 99 LEU A O 1
ATOM 803 N N . GLU A 1 100 ? -56.760 -7.951 94.523 1.00 59.06 100 GLU A N 1
ATOM 804 C CA . GLU A 1 100 ? -56.868 -9.066 93.574 1.00 59.06 100 GLU A CA 1
ATOM 805 C C . GLU A 1 100 ? -56.968 -8.593 92.120 1.00 59.06 100 GLU A C 1
ATOM 807 O O . GLU A 1 100 ? -56.298 -9.147 91.247 1.00 59.06 100 GLU A O 1
ATOM 812 N N . ASP A 1 101 ? -57.755 -7.550 91.845 1.00 63.62 101 ASP A N 1
ATOM 813 C CA . ASP A 1 101 ? -57.870 -6.976 90.502 1.00 63.62 101 ASP A CA 1
ATOM 814 C C . ASP A 1 101 ? -56.567 -6.282 90.075 1.00 63.62 101 ASP A C 1
ATOM 816 O O . ASP A 1 101 ? -56.096 -6.445 88.947 1.00 63.62 101 ASP A O 1
ATOM 820 N N . ARG A 1 102 ? -55.895 -5.606 91.015 1.00 57.22 102 ARG A N 1
ATOM 821 C CA . ARG A 1 102 ? -54.577 -4.998 90.799 1.00 57.22 102 ARG A CA 1
ATOM 822 C C . ARG A 1 102 ? -53.473 -6.041 90.607 1.00 57.22 102 ARG A C 1
ATOM 824 O O . ARG A 1 102 ? -52.612 -5.824 89.760 1.00 57.22 102 ARG A O 1
ATOM 831 N N . ILE A 1 103 ? -53.511 -7.171 91.315 1.00 60.41 103 ILE A N 1
ATOM 832 C CA . ILE A 1 103 ? -52.595 -8.310 91.125 1.00 60.41 103 ILE A CA 1
ATOM 833 C C . ILE A 1 103 ? -52.849 -8.968 89.763 1.00 60.41 103 ILE A C 1
ATOM 835 O O . ILE A 1 103 ? -51.897 -9.217 89.027 1.00 60.41 103 ILE A O 1
ATOM 839 N N . LYS A 1 104 ? -54.111 -9.175 89.362 1.00 62.28 104 LYS A N 1
ATOM 840 C CA . LYS A 1 104 ? -54.461 -9.677 88.020 1.00 62.28 104 LYS A CA 1
ATOM 841 C C . LYS A 1 104 ? -54.013 -8.723 86.915 1.00 62.28 104 LYS A C 1
ATOM 843 O O . LYS A 1 104 ? -53.463 -9.170 85.913 1.00 62.28 104 LYS A O 1
ATOM 848 N N . HIS A 1 105 ? -54.193 -7.415 87.086 1.00 60.31 105 HIS A N 1
ATOM 849 C CA . HIS A 1 105 ? -53.659 -6.417 86.157 1.00 60.31 105 HIS A CA 1
ATOM 850 C C . HIS A 1 105 ? -52.125 -6.431 86.127 1.00 60.31 105 HIS A C 1
ATOM 852 O O . HIS A 1 105 ? -51.543 -6.460 85.046 1.00 60.31 105 HIS A O 1
ATOM 858 N N . GLN A 1 106 ? -51.458 -6.498 87.283 1.00 60.69 106 GLN A N 1
ATOM 859 C CA . GLN A 1 106 ? -49.997 -6.607 87.366 1.00 60.69 106 GLN A CA 1
ATOM 860 C C . GLN A 1 106 ? -49.453 -7.893 86.729 1.00 60.69 106 GLN A C 1
ATOM 862 O O . GLN A 1 106 ? -48.349 -7.870 86.198 1.00 60.69 106 GLN A O 1
ATOM 867 N N . GLN A 1 107 ? -50.219 -8.987 86.727 1.00 65.62 107 GLN A N 1
ATOM 868 C CA . GLN A 1 107 ? -49.860 -10.234 86.045 1.00 65.62 107 GLN A CA 1
ATOM 869 C C . GLN A 1 107 ? -50.148 -10.204 84.534 1.00 65.62 107 GLN A C 1
ATOM 871 O O . GLN A 1 107 ? -49.442 -10.860 83.772 1.00 65.62 107 GLN A O 1
ATOM 876 N N . ARG A 1 108 ? -51.143 -9.432 84.070 1.00 67.75 108 ARG A N 1
ATOM 877 C CA . ARG A 1 108 ? -51.495 -9.309 82.638 1.00 67.75 108 ARG A CA 1
ATOM 878 C C . ARG A 1 108 ? -50.626 -8.314 81.872 1.00 67.75 108 ARG A C 1
ATOM 880 O O . ARG A 1 108 ? -50.371 -8.528 80.692 1.00 67.75 108 ARG A O 1
ATOM 887 N N . VAL A 1 109 ? -50.152 -7.250 82.520 1.00 70.75 109 VAL A N 1
ATOM 888 C CA . VAL A 1 109 ? -49.312 -6.220 81.878 1.00 70.75 109 VAL A CA 1
ATOM 889 C C . VAL A 1 109 ? -48.021 -6.791 81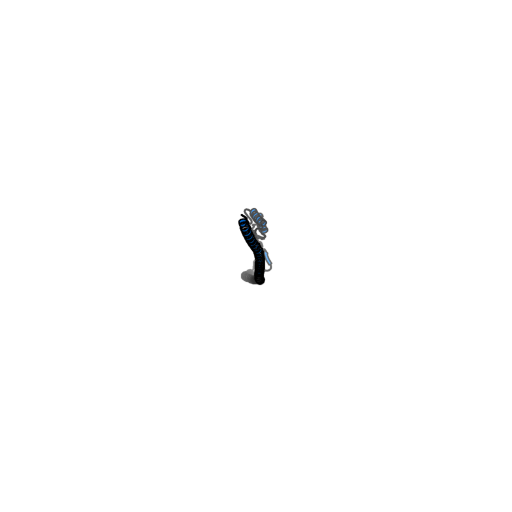.260 1.00 70.75 109 VAL A C 1
ATOM 891 O O . VAL A 1 109 ? -47.736 -6.445 80.114 1.00 70.75 109 VAL A O 1
ATOM 894 N N . PRO A 1 110 ? -47.263 -7.687 81.927 1.00 78.12 110 PRO A N 1
ATOM 895 C CA . PRO A 1 110 ? -46.096 -8.331 81.327 1.00 78.12 110 PRO A CA 1
ATOM 896 C C . PRO A 1 110 ? -46.445 -9.134 80.073 1.00 78.12 110 PRO A C 1
ATOM 898 O O . PRO A 1 110 ? -45.730 -9.026 79.085 1.00 78.12 110 PRO A O 1
ATOM 901 N N . ILE A 1 111 ? -47.565 -9.869 80.096 1.00 76.88 111 ILE A N 1
ATOM 902 C CA . ILE A 1 111 ? -48.027 -10.715 78.984 1.00 76.88 111 ILE A CA 1
ATOM 903 C C . ILE A 1 111 ? -48.371 -9.854 77.760 1.00 76.88 111 ILE A C 1
ATOM 905 O O . ILE A 1 111 ? -47.848 -10.095 76.674 1.00 76.88 111 ILE A O 1
ATOM 909 N N . ILE A 1 112 ? -49.163 -8.794 77.949 1.00 79.00 112 ILE A N 1
ATOM 910 C CA . ILE A 1 112 ? -49.543 -7.866 76.870 1.00 79.00 112 ILE A CA 1
ATOM 911 C C . ILE A 1 112 ? -48.306 -7.142 76.321 1.00 79.00 112 ILE A C 1
ATOM 913 O O . ILE A 1 112 ? -48.177 -6.949 75.113 1.00 79.00 112 ILE A O 1
ATOM 917 N N . HIS A 1 113 ? -47.364 -6.761 77.189 1.00 78.56 113 HIS A N 1
ATOM 918 C CA . HIS A 1 113 ? -46.111 -6.157 76.750 1.00 78.56 113 HIS A CA 1
ATOM 919 C C . HIS A 1 113 ? -45.275 -7.130 75.909 1.00 78.56 113 HIS A C 1
ATOM 921 O O . HIS A 1 113 ? -44.807 -6.737 74.844 1.00 78.56 113 HIS A O 1
ATOM 927 N N . THR A 1 114 ? -45.132 -8.394 76.323 1.00 83.12 114 THR A N 1
ATOM 928 C CA . THR A 1 114 ? -44.415 -9.405 75.531 1.00 83.12 114 THR A CA 1
ATOM 929 C C . THR A 1 114 ? -45.087 -9.688 74.194 1.00 83.12 114 THR A C 1
ATOM 931 O O . THR A 1 114 ? -44.395 -9.776 73.185 1.00 83.12 114 THR A O 1
ATOM 934 N N . GLU A 1 115 ? -46.418 -9.775 74.152 1.00 86.69 115 GLU A N 1
ATOM 935 C CA . GLU A 1 115 ? -47.165 -9.968 72.904 1.00 86.69 115 GLU A CA 1
ATOM 936 C C . GLU A 1 115 ? -47.005 -8.771 71.965 1.00 86.69 115 GLU A C 1
ATOM 938 O O . GLU A 1 115 ? -46.781 -8.946 70.768 1.00 86.69 115 GLU A O 1
ATOM 943 N N . ARG A 1 116 ? -47.048 -7.545 72.499 1.00 85.00 116 ARG A N 1
ATOM 944 C CA . ARG A 1 116 ? -46.832 -6.331 71.711 1.00 85.00 116 ARG A CA 1
ATOM 945 C C . ARG A 1 116 ? -45.406 -6.247 71.177 1.00 85.00 116 ARG A C 1
ATOM 947 O O . ARG A 1 116 ? -45.236 -5.942 70.004 1.00 85.00 116 ARG A O 1
ATOM 954 N N . VAL A 1 117 ? -44.402 -6.529 72.005 1.00 88.06 117 VAL A N 1
ATOM 955 C CA . VAL A 1 117 ? -42.996 -6.555 71.574 1.00 88.06 117 VAL A CA 1
ATOM 956 C C . VAL A 1 117 ? -42.795 -7.615 70.491 1.00 88.06 117 VAL A C 1
ATOM 958 O O . VAL A 1 117 ? -42.174 -7.327 69.474 1.00 88.06 117 VAL A O 1
ATOM 961 N N . ALA A 1 118 ? -43.382 -8.805 70.647 1.00 88.31 118 ALA A N 1
ATOM 962 C CA . ALA A 1 118 ? -43.343 -9.846 69.623 1.00 88.31 118 ALA A CA 1
ATOM 963 C C . ALA A 1 118 ? -44.052 -9.416 68.324 1.00 88.31 118 ALA A C 1
ATOM 965 O O . ALA A 1 118 ? -43.544 -9.673 67.236 1.00 88.31 118 ALA A O 1
ATOM 966 N N . GLY A 1 119 ? -45.191 -8.723 68.420 1.00 89.88 119 GLY A N 1
ATOM 967 C CA . GLY A 1 119 ? -45.917 -8.187 67.267 1.00 89.88 119 GLY A CA 1
ATOM 968 C C . GLY A 1 119 ? -45.167 -7.063 66.544 1.00 89.88 119 GLY A C 1
ATOM 969 O O . GLY A 1 119 ? -45.091 -7.066 65.317 1.00 89.88 119 GLY A O 1
ATOM 970 N N . GLU A 1 120 ? -44.568 -6.130 67.287 1.00 90.44 120 GLU A N 1
ATOM 971 C CA . GLU A 1 120 ? -43.710 -5.068 66.743 1.00 90.44 120 GLU A CA 1
ATOM 972 C C . GLU A 1 120 ? -42.459 -5.661 66.082 1.00 90.44 120 GLU A C 1
ATOM 974 O O . GLU A 1 120 ? -42.073 -5.229 64.995 1.00 90.44 120 GLU A O 1
ATOM 979 N N . GLN A 1 121 ? -41.870 -6.696 66.682 1.00 91.50 121 GLN A N 1
ATOM 980 C CA . GLN A 1 121 ? -40.726 -7.396 66.112 1.00 91.50 121 GLN A CA 1
ATOM 981 C C . GLN A 1 121 ? -41.094 -8.159 64.833 1.00 91.50 121 GLN A C 1
ATOM 983 O O . GLN A 1 121 ? -40.398 -8.021 63.830 1.00 91.50 121 GLN A O 1
ATOM 988 N N . ALA A 1 122 ? -42.226 -8.866 64.811 1.00 93.12 122 ALA A N 1
ATOM 989 C CA . ALA A 1 122 ? -42.724 -9.527 63.605 1.00 93.12 122 ALA A CA 1
ATOM 990 C C . ALA A 1 122 ? -43.042 -8.522 62.480 1.00 93.12 122 ALA A C 1
ATOM 992 O O . ALA A 1 122 ? -42.755 -8.782 61.311 1.00 93.12 122 ALA A O 1
ATOM 993 N N . ALA A 1 123 ? -43.597 -7.352 62.817 1.00 92.25 123 ALA A N 1
ATOM 994 C CA . ALA A 1 123 ? -43.845 -6.284 61.850 1.00 92.25 123 ALA A CA 1
ATOM 995 C C . ALA A 1 123 ? -42.537 -5.701 61.288 1.00 92.25 123 ALA A C 1
ATOM 997 O O . ALA A 1 123 ? -42.428 -5.488 60.079 1.00 92.25 123 ALA A O 1
ATOM 998 N N . TYR A 1 124 ? -41.532 -5.489 62.142 1.00 95.25 124 TYR A N 1
ATOM 999 C CA . TYR A 1 124 ? -40.206 -5.046 61.717 1.00 95.25 124 TYR A CA 1
ATOM 1000 C C . TYR A 1 124 ? -39.526 -6.073 60.805 1.00 95.25 124 TYR A C 1
ATOM 1002 O O . TYR A 1 124 ? -39.001 -5.708 59.756 1.00 95.25 124 TYR A O 1
ATOM 1010 N N . GLU A 1 125 ? -39.573 -7.358 61.157 1.00 93.69 125 GLU A N 1
ATOM 1011 C CA . GLU A 1 125 ? -39.021 -8.443 60.340 1.00 93.69 125 GLU A CA 1
ATOM 1012 C C . GLU A 1 125 ? -39.722 -8.547 58.978 1.00 93.69 125 GLU A C 1
ATOM 1014 O O . GLU A 1 125 ? -39.058 -8.720 57.953 1.00 93.69 125 GLU A O 1
ATOM 1019 N N . ALA A 1 126 ? -41.045 -8.365 58.937 1.00 94.81 126 ALA A N 1
ATOM 1020 C CA . ALA A 1 126 ? -41.807 -8.345 57.692 1.00 94.81 126 ALA A CA 1
ATOM 1021 C C . ALA A 1 126 ? -41.426 -7.157 56.789 1.00 94.81 126 ALA A C 1
ATOM 1023 O O . ALA A 1 126 ? -41.262 -7.333 55.580 1.00 94.81 126 ALA A O 1
ATOM 1024 N N . GLU A 1 127 ? -41.255 -5.956 57.347 1.00 94.50 127 GLU A N 1
ATOM 1025 C CA . GL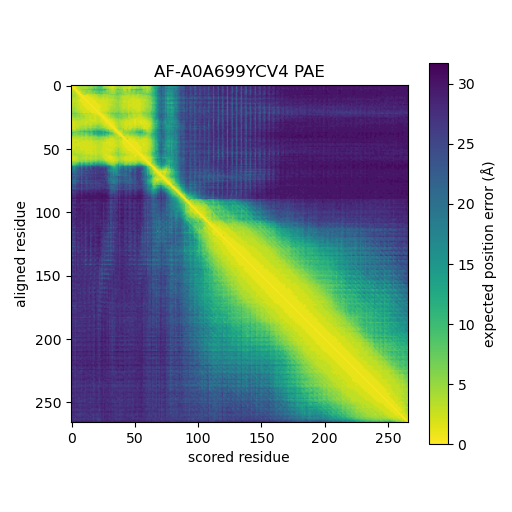U A 1 127 ? -40.781 -4.793 56.585 1.00 94.50 127 GLU A CA 1
ATOM 1026 C C . GLU A 1 127 ? -39.329 -4.960 56.125 1.00 94.50 127 GLU A C 1
ATOM 1028 O O . GLU A 1 127 ? -39.011 -4.700 54.962 1.00 94.50 127 GLU A O 1
ATOM 1033 N N . LEU A 1 128 ? -38.453 -5.486 56.984 1.00 95.56 128 LEU A N 1
ATOM 1034 C CA . LEU A 1 128 ? -37.075 -5.802 56.619 1.00 95.56 128 LEU A CA 1
ATOM 1035 C C . LEU A 1 128 ? -37.031 -6.785 55.442 1.00 95.56 128 LEU A C 1
ATOM 1037 O O . LEU A 1 128 ? -36.284 -6.565 54.488 1.00 95.56 128 LEU A O 1
ATOM 1041 N N . ALA A 1 129 ? -37.866 -7.827 55.461 1.00 96.19 129 ALA A N 1
ATOM 1042 C CA . ALA A 1 129 ? -37.964 -8.789 54.368 1.00 96.19 129 ALA A CA 1
ATOM 1043 C C . ALA A 1 129 ? -38.392 -8.129 53.046 1.00 96.19 129 ALA A C 1
ATOM 1045 O O . ALA A 1 129 ? -37.804 -8.419 52.000 1.00 96.19 129 ALA A O 1
ATOM 1046 N N . LYS A 1 130 ? -39.355 -7.195 53.074 1.00 96.62 130 LYS A N 1
ATOM 1047 C CA . LYS A 1 130 ? -39.763 -6.427 51.881 1.00 96.62 130 LYS A CA 1
ATOM 1048 C C . LYS A 1 130 ? -38.621 -5.573 51.339 1.00 96.62 130 LYS A C 1
ATOM 1050 O O . LYS A 1 130 ? -38.383 -5.574 50.132 1.00 96.62 130 LYS A O 1
ATOM 1055 N N . VAL A 1 131 ? -37.895 -4.876 52.213 1.00 96.44 131 VAL A N 1
ATOM 1056 C CA . VAL A 1 131 ? -36.751 -4.040 51.820 1.00 96.44 131 VAL A CA 1
ATOM 1057 C C . VAL A 1 131 ? -35.633 -4.892 51.218 1.00 96.44 131 VAL A C 1
ATOM 1059 O O . VAL A 1 131 ? -35.086 -4.540 50.174 1.00 96.44 131 VAL A O 1
ATOM 1062 N N . VAL A 1 132 ? -35.319 -6.041 51.823 1.00 97.44 132 VAL A N 1
ATOM 1063 C CA . VAL A 1 132 ? -34.321 -6.985 51.293 1.00 97.44 132 VAL A CA 1
ATOM 1064 C C . VAL A 1 132 ? -34.744 -7.510 49.920 1.00 97.44 132 VAL A C 1
ATOM 1066 O O . VAL A 1 132 ? -33.929 -7.507 48.993 1.00 97.44 132 VAL A O 1
ATOM 1069 N N . ALA A 1 133 ? -36.008 -7.903 49.751 1.00 96.81 133 ALA A N 1
ATOM 1070 C CA . ALA A 1 133 ? -36.530 -8.365 48.467 1.00 96.81 133 ALA A CA 1
ATOM 1071 C C . ALA A 1 133 ? -36.455 -7.267 47.394 1.00 96.81 133 ALA A C 1
ATOM 1073 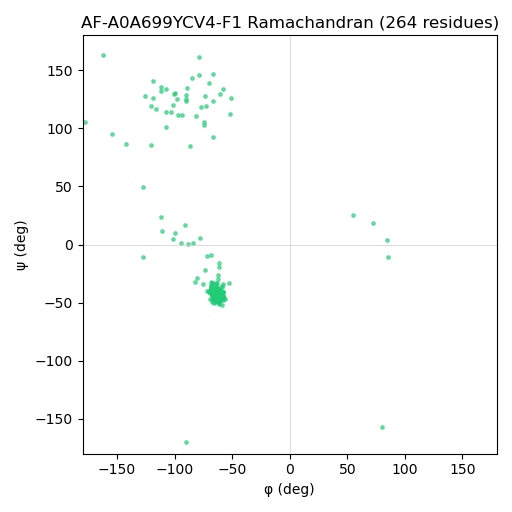O O . ALA A 1 133 ? -35.964 -7.513 46.291 1.00 96.81 133 ALA A O 1
ATOM 1074 N N . HIS A 1 134 ? -36.860 -6.041 47.734 1.00 97.12 134 HIS A N 1
ATOM 1075 C CA . HIS A 1 134 ? -36.804 -4.899 46.824 1.00 97.12 134 HIS A CA 1
ATOM 1076 C C . HIS A 1 134 ? -35.369 -4.558 46.408 1.00 97.12 134 HIS A C 1
ATOM 1078 O O . HIS A 1 134 ? -35.089 -4.417 45.219 1.00 97.12 134 HIS A O 1
ATOM 1084 N N . ASN A 1 135 ? -34.435 -4.498 47.360 1.00 97.56 135 ASN A N 1
ATOM 1085 C CA . ASN A 1 135 ? -33.023 -4.244 47.071 1.00 97.56 135 ASN A CA 1
ATOM 1086 C C . ASN A 1 135 ? -32.402 -5.351 46.211 1.00 97.56 135 ASN A C 1
ATOM 1088 O O . ASN A 1 135 ? -31.573 -5.074 45.343 1.00 97.56 135 ASN A O 1
ATOM 1092 N N . THR A 1 136 ? -32.814 -6.602 46.423 1.00 97.38 136 THR A N 1
ATOM 1093 C CA . THR A 1 136 ? -32.354 -7.739 45.616 1.00 97.38 136 THR A CA 1
ATOM 1094 C C . THR A 1 136 ? -32.847 -7.627 44.172 1.00 97.38 136 THR A C 1
ATOM 1096 O O . THR A 1 136 ? -32.054 -7.792 43.244 1.00 97.38 136 THR A O 1
ATOM 1099 N N . ASP A 1 137 ? -34.120 -7.280 43.969 1.00 97.62 137 ASP A N 1
ATOM 1100 C CA . ASP A 1 137 ? -34.687 -7.050 42.635 1.00 97.62 137 ASP A CA 1
ATOM 1101 C C . ASP A 1 137 ? -34.043 -5.840 41.941 1.00 97.62 137 ASP A C 1
ATOM 1103 O O . ASP A 1 137 ? -33.618 -5.947 40.790 1.00 97.62 137 ASP A O 1
ATOM 1107 N N . LEU A 1 138 ? -33.865 -4.717 42.647 1.00 97.25 138 LEU A N 1
ATOM 1108 C CA . LEU A 1 138 ? -33.162 -3.541 42.119 1.00 97.25 138 LEU A CA 1
ATOM 1109 C C . LEU A 1 138 ? -31.743 -3.887 41.663 1.00 97.25 138 LEU A C 1
ATOM 1111 O O . LEU A 1 138 ? -31.348 -3.531 40.553 1.00 97.25 138 LEU A O 1
ATOM 1115 N N . LYS A 1 139 ? -30.990 -4.633 42.478 1.00 97.38 139 LYS A N 1
ATOM 1116 C CA . LYS A 1 139 ? -29.645 -5.094 42.117 1.00 97.38 139 LYS A CA 1
ATOM 1117 C C . LYS A 1 139 ? -29.671 -5.978 40.867 1.00 97.38 139 LYS A C 1
ATOM 1119 O O . LYS A 1 139 ? -28.829 -5.812 39.985 1.00 97.38 139 LYS A O 1
ATOM 1124 N N . ALA A 1 140 ? -30.633 -6.895 40.765 1.00 97.81 140 ALA A N 1
ATOM 1125 C CA . ALA A 1 140 ? -30.772 -7.777 39.608 1.00 97.81 140 ALA A CA 1
ATOM 1126 C C . ALA A 1 140 ? -31.182 -7.023 38.329 1.00 97.81 140 ALA A C 1
ATOM 1128 O O . ALA A 1 140 ? -30.739 -7.376 37.236 1.00 97.81 140 ALA A O 1
ATOM 1129 N N . ARG A 1 141 ? -32.020 -5.985 38.434 1.00 97.38 141 ARG A N 1
ATOM 1130 C CA . ARG A 1 141 ? -32.372 -5.104 37.306 1.00 97.38 141 ARG A CA 1
ATOM 1131 C C . ARG A 1 141 ? -31.173 -4.286 36.848 1.00 97.38 141 ARG A C 1
ATOM 1133 O O . ARG A 1 141 ? -30.832 -4.354 35.673 1.00 97.38 141 ARG A O 1
ATOM 1140 N N . ALA A 1 142 ? -30.479 -3.633 37.779 1.00 96.12 142 ALA A N 1
ATOM 1141 C CA . ALA A 1 142 ? -29.286 -2.850 37.473 1.00 96.12 142 ALA A CA 1
ATOM 1142 C C . ALA A 1 142 ? -28.200 -3.699 36.788 1.00 96.12 142 ALA A C 1
ATOM 1144 O O . ALA A 1 142 ? -27.591 -3.257 35.818 1.00 96.12 142 ALA A O 1
ATOM 1145 N N . LEU A 1 143 ? -27.993 -4.943 37.238 1.00 98.12 143 LEU A N 1
ATOM 1146 C CA . LEU A 1 143 ? -27.040 -5.855 36.602 1.00 98.12 143 LEU A CA 1
ATOM 1147 C C . LEU A 1 143 ? -27.454 -6.226 35.169 1.00 98.12 143 LEU A C 1
ATOM 1149 O O . LEU A 1 143 ? -26.606 -6.264 34.281 1.00 98.12 143 LEU A O 1
ATOM 1153 N N . ARG A 1 144 ? -28.747 -6.479 34.929 1.00 98.00 144 ARG A N 1
ATOM 1154 C CA . ARG A 1 144 ? -29.264 -6.780 33.584 1.00 98.00 144 ARG A CA 1
ATOM 1155 C C . ARG A 1 144 ? -29.125 -5.591 32.639 1.00 98.00 144 ARG A C 1
ATOM 1157 O O . ARG A 1 144 ? -28.677 -5.778 31.514 1.00 98.00 144 ARG A O 1
ATOM 1164 N N . GLU A 1 145 ? -29.470 -4.392 33.093 1.00 97.94 145 GLU A N 1
ATOM 1165 C CA . GLU A 1 145 ? -29.322 -3.162 32.305 1.00 97.94 145 GLU A CA 1
ATOM 1166 C C . GLU A 1 145 ? -27.853 -2.882 31.984 1.00 97.94 145 GLU A C 1
ATOM 1168 O O . GLU A 1 145 ? -27.509 -2.597 30.838 1.00 97.94 145 GLU A O 1
ATOM 1173 N N . TYR A 1 146 ? -26.967 -3.041 32.970 1.00 97.75 146 TYR A N 1
ATOM 1174 C CA . TYR A 1 146 ? -25.528 -2.931 32.757 1.00 97.75 146 TYR A CA 1
ATOM 1175 C C . TYR A 1 146 ? -25.035 -3.926 31.701 1.00 97.75 146 TYR A C 1
ATOM 1177 O O . TYR A 1 146 ? -24.335 -3.526 30.772 1.00 97.75 146 TYR A O 1
ATOM 1185 N N . GLN A 1 147 ? -25.435 -5.199 31.795 1.00 98.19 147 GLN A N 1
ATOM 1186 C CA . GLN A 1 147 ? -25.024 -6.217 30.830 1.00 98.19 147 GLN A CA 1
ATOM 1187 C C . GLN A 1 147 ? -25.522 -5.892 29.417 1.00 98.19 147 GLN A C 1
ATOM 1189 O O . GLN A 1 147 ? -24.744 -5.942 28.471 1.00 98.19 147 GLN A O 1
ATOM 1194 N N . GLN A 1 148 ? -26.781 -5.471 29.273 1.00 97.38 148 GLN A N 1
ATOM 1195 C CA . GLN A 1 148 ? -27.334 -5.057 27.980 1.00 97.38 148 GLN A CA 1
ATOM 1196 C C . GLN A 1 148 ? -26.559 -3.884 27.369 1.00 97.38 148 GLN A C 1
ATOM 1198 O O . GLN A 1 148 ? -26.304 -3.873 26.164 1.00 97.38 148 GLN A O 1
ATOM 1203 N N . LEU A 1 149 ? -26.156 -2.905 28.185 1.00 97.38 149 LEU A N 1
ATOM 1204 C CA . LEU A 1 149 ? -25.336 -1.783 27.728 1.00 97.38 149 LEU A CA 1
ATOM 1205 C C . LEU A 1 149 ? -23.938 -2.239 27.298 1.00 97.38 149 LEU A C 1
ATOM 1207 O O . LEU A 1 149 ? -23.458 -1.809 26.248 1.00 97.38 149 LEU A O 1
ATOM 1211 N N . VAL A 1 150 ? -23.296 -3.119 28.071 1.00 98.12 150 VAL A N 1
ATOM 1212 C CA . VAL A 1 150 ? -21.986 -3.694 27.727 1.00 98.12 150 VAL A CA 1
ATOM 1213 C C . VAL A 1 150 ? -22.061 -4.462 26.411 1.00 98.12 150 VAL A C 1
ATOM 1215 O O . VAL A 1 150 ? -21.229 -4.242 25.529 1.00 98.12 150 VAL A O 1
ATOM 1218 N N . ASP A 1 151 ? -23.076 -5.303 26.238 1.00 98.06 151 ASP A N 1
ATOM 1219 C CA . ASP A 1 151 ? -23.264 -6.104 25.030 1.00 98.06 151 ASP A CA 1
ATOM 1220 C C . ASP A 1 151 ? -23.525 -5.206 23.813 1.00 98.06 151 ASP A C 1
ATOM 1222 O O . ASP A 1 151 ? -22.899 -5.378 22.766 1.00 98.06 151 ASP A O 1
ATOM 1226 N N . ALA A 1 152 ? -24.374 -4.183 23.958 1.00 96.94 152 ALA A N 1
ATOM 1227 C CA . ALA A 1 152 ? -24.662 -3.227 22.891 1.00 96.94 152 ALA A CA 1
ATOM 1228 C C . ALA A 1 152 ? -23.415 -2.431 22.469 1.00 96.94 152 ALA A C 1
ATOM 1230 O O . ALA A 1 152 ? -23.162 -2.240 21.275 1.00 96.94 152 ALA A O 1
ATOM 1231 N N . VAL A 1 153 ? -22.605 -1.981 23.434 1.00 97.44 153 VAL A N 1
ATOM 1232 C CA . VAL A 1 153 ? -21.343 -1.280 23.153 1.00 97.44 153 VAL A CA 1
ATOM 1233 C C . VAL A 1 153 ? -20.339 -2.215 22.485 1.00 97.44 153 VAL A C 1
ATOM 1235 O O . VAL A 1 153 ? -19.699 -1.821 21.509 1.00 97.44 153 VAL A O 1
ATOM 1238 N N . THR A 1 154 ? -20.229 -3.451 22.966 1.00 98.00 154 THR A N 1
ATOM 1239 C CA . THR A 1 154 ? -19.330 -4.464 22.404 1.00 98.00 154 THR A CA 1
ATOM 1240 C C . THR A 1 154 ? -19.708 -4.777 20.961 1.00 98.00 154 THR A C 1
ATOM 1242 O O . THR A 1 154 ? -18.857 -4.686 20.079 1.00 98.00 154 THR A O 1
ATOM 1245 N N . ALA A 1 155 ? -20.991 -5.025 20.687 1.00 98.38 155 ALA A N 1
ATOM 1246 C CA . ALA A 1 155 ? -21.497 -5.276 19.340 1.00 98.38 155 ALA A CA 1
ATOM 1247 C C . ALA A 1 155 ? -21.252 -4.084 18.402 1.00 98.38 155 ALA A C 1
ATOM 1249 O O . ALA A 1 155 ? -20.781 -4.255 17.278 1.00 98.38 155 ALA A O 1
ATOM 1250 N N . ARG A 1 156 ? -21.498 -2.853 18.872 1.00 98.31 156 ARG A N 1
ATOM 1251 C CA . ARG A 1 156 ? -21.226 -1.635 18.093 1.00 98.31 156 ARG A CA 1
ATOM 1252 C C . ARG A 1 156 ? -19.742 -1.490 17.761 1.00 98.31 156 ARG A C 1
ATOM 1254 O O . ARG A 1 156 ? -19.401 -1.083 16.651 1.00 98.31 156 ARG A O 1
ATOM 1261 N N . ASN A 1 157 ? -18.863 -1.757 18.720 1.00 98.06 157 ASN A N 1
ATOM 1262 C CA . ASN A 1 157 ? -17.423 -1.655 18.509 1.00 98.06 157 ASN A CA 1
ATOM 1263 C C . ASN A 1 157 ? -16.922 -2.758 17.576 1.00 98.06 157 ASN A C 1
ATOM 1265 O O . ASN A 1 157 ? -16.144 -2.457 16.674 1.00 98.06 157 ASN A O 1
ATOM 1269 N N . GLN A 1 158 ? -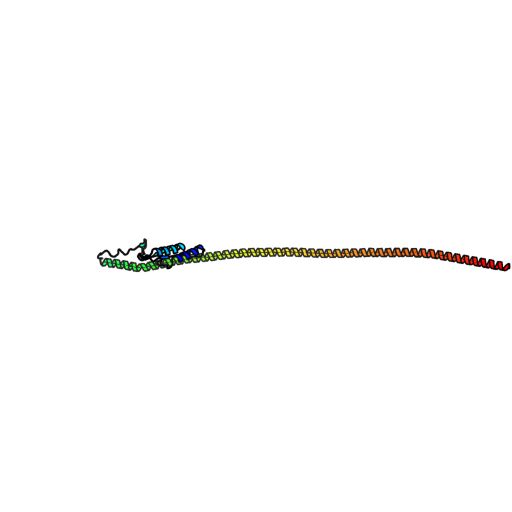17.433 -3.982 17.716 1.00 98.12 158 GLN A N 1
ATOM 1270 C CA . GLN A 1 158 ? -17.118 -5.081 16.810 1.00 98.12 158 GLN A CA 1
ATOM 1271 C C . GLN A 1 158 ? -17.535 -4.750 15.373 1.00 98.12 158 GLN A C 1
ATOM 1273 O O . GLN A 1 158 ? -16.712 -4.829 14.469 1.00 98.12 158 GLN A O 1
ATOM 1278 N N . ALA A 1 159 ? -18.750 -4.231 15.171 1.00 97.88 159 ALA A N 1
ATOM 1279 C CA . ALA A 1 159 ? -19.215 -3.811 13.850 1.00 97.88 159 ALA A CA 1
ATOM 1280 C C . ALA A 1 159 ? -18.318 -2.728 13.216 1.00 97.88 159 ALA A C 1
ATOM 1282 O O . ALA A 1 159 ? -18.087 -2.738 12.008 1.00 97.88 159 ALA A O 1
ATOM 1283 N N . LYS A 1 160 ? -17.772 -1.798 14.016 1.00 97.81 160 LYS A N 1
ATOM 1284 C CA . LYS A 1 160 ? -16.801 -0.805 13.523 1.00 97.81 160 LYS A CA 1
ATOM 1285 C C . LYS A 1 160 ? -15.479 -1.445 13.105 1.00 97.81 160 LYS A C 1
ATOM 1287 O O . LYS A 1 160 ? -14.922 -1.039 12.087 1.00 97.81 160 LYS A O 1
ATOM 1292 N N . VAL A 1 161 ? -14.978 -2.403 13.886 1.00 98.06 161 VAL A N 1
ATOM 1293 C CA . VAL A 1 161 ? -13.752 -3.151 13.570 1.00 98.06 161 VAL A CA 1
ATOM 1294 C C . VAL A 1 161 ? -13.942 -3.950 12.284 1.00 98.06 161 VAL A C 1
ATOM 1296 O O . VAL A 1 161 ? -13.118 -3.843 11.380 1.00 98.06 161 VAL A O 1
ATOM 1299 N N . ASP A 1 162 ? -15.055 -4.670 12.161 1.00 98.50 162 ASP A N 1
ATOM 1300 C CA . ASP A 1 162 ? -15.369 -5.476 10.981 1.00 98.50 162 ASP A CA 1
ATOM 1301 C C . ASP A 1 162 ? -15.499 -4.602 9.730 1.00 98.50 162 ASP A C 1
ATOM 1303 O O . ASP A 1 162 ? -14.913 -4.903 8.691 1.00 98.50 162 ASP A O 1
ATOM 1307 N N . HIS A 1 163 ? -16.184 -3.461 9.839 1.00 97.56 163 HIS A N 1
ATOM 1308 C CA . HIS A 1 163 ? -16.294 -2.504 8.741 1.00 97.56 163 HIS A CA 1
ATOM 1309 C C . HIS A 1 163 ? -14.931 -1.911 8.343 1.00 97.56 163 HIS A C 1
ATOM 1311 O O . HIS A 1 163 ? -14.634 -1.769 7.156 1.00 97.56 163 HIS A O 1
ATOM 1317 N N . ALA A 1 164 ? -14.075 -1.572 9.312 1.00 96.81 164 ALA A N 1
ATOM 1318 C CA . ALA A 1 164 ? -12.724 -1.088 9.027 1.00 96.81 164 ALA A CA 1
ATOM 1319 C C . ALA A 1 164 ? -11.875 -2.161 8.327 1.00 96.81 164 ALA A C 1
ATOM 1321 O O . ALA A 1 164 ? -11.181 -1.852 7.357 1.00 96.81 164 ALA A O 1
ATOM 1322 N N . LYS A 1 165 ? -11.978 -3.418 8.771 1.00 98.38 165 LYS A N 1
ATOM 1323 C CA . LYS A 1 165 ? -11.305 -4.563 8.154 1.00 98.38 165 LYS A CA 1
ATOM 1324 C C . LYS A 1 165 ? -11.759 -4.772 6.709 1.00 98.38 165 LYS A C 1
ATOM 1326 O O . LYS A 1 165 ? -10.913 -4.861 5.827 1.00 98.38 165 LYS A O 1
ATOM 1331 N N . GLN A 1 166 ? -13.066 -4.754 6.448 1.00 98.56 166 GLN A N 1
ATOM 1332 C CA . GLN A 1 166 ? -13.603 -4.880 5.089 1.00 98.56 166 GLN A CA 1
ATOM 1333 C C . GLN A 1 166 ? -13.104 -3.765 4.166 1.00 98.56 166 GLN A C 1
ATOM 1335 O O . GLN A 1 166 ? -12.693 -4.033 3.040 1.00 98.56 166 GLN A O 1
ATOM 1340 N N . ARG A 1 167 ? -13.082 -2.512 4.643 1.00 98.38 167 ARG A N 1
ATOM 1341 C CA . ARG A 1 167 ? -12.550 -1.388 3.856 1.00 98.38 167 ARG A CA 1
ATOM 1342 C C . ARG A 1 167 ? -11.065 -1.542 3.550 1.00 98.38 167 ARG A C 1
ATOM 1344 O O . ARG A 1 167 ? -10.639 -1.199 2.453 1.00 98.38 167 ARG A O 1
ATOM 1351 N N . TYR A 1 168 ? -10.288 -2.036 4.510 1.00 98.31 168 TYR A N 1
ATOM 1352 C CA . TYR A 1 168 ? -8.876 -2.326 4.298 1.00 98.31 168 TYR A CA 1
ATOM 1353 C C . TYR A 1 168 ? -8.679 -3.423 3.244 1.00 98.31 168 TYR A C 1
ATOM 1355 O O . TYR A 1 168 ? -7.895 -3.238 2.319 1.00 98.31 168 TYR A O 1
ATOM 1363 N N . GLU A 1 169 ? -9.418 -4.530 3.342 1.00 98.50 169 GLU A N 1
ATOM 1364 C CA . GLU A 1 169 ? -9.333 -5.646 2.391 1.00 98.50 169 GLU A CA 1
ATOM 1365 C C . GLU A 1 169 ? -9.718 -5.215 0.968 1.00 98.50 169 GLU A C 1
ATOM 1367 O O . GLU A 1 169 ? -9.019 -5.554 0.014 1.00 98.50 169 GLU A O 1
ATOM 1372 N N . GLN A 1 170 ? -10.773 -4.407 0.824 1.00 98.19 170 GLN A N 1
ATOM 1373 C CA . GLN A 1 170 ? -11.173 -3.829 -0.463 1.00 98.19 170 GLN A CA 1
ATOM 1374 C C . GLN A 1 170 ? -10.082 -2.921 -1.042 1.00 98.19 170 GLN A C 1
ATOM 1376 O O . GLN A 1 170 ? -9.662 -3.121 -2.179 1.00 98.19 170 GLN A O 1
ATOM 1381 N N . ALA A 1 171 ? -9.568 -1.977 -0.248 1.00 97.56 171 ALA A N 1
ATOM 1382 C CA . ALA A 1 171 ? -8.512 -1.069 -0.692 1.00 97.56 171 ALA A CA 1
ATOM 1383 C C . ALA A 1 171 ? -7.224 -1.819 -1.074 1.00 97.56 171 ALA A C 1
ATOM 1385 O O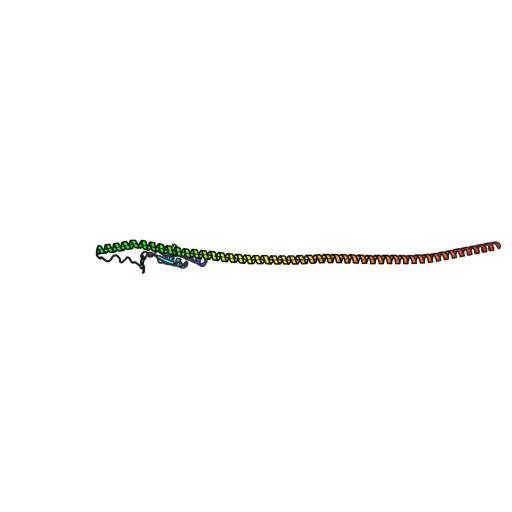 . ALA A 1 171 ? -6.561 -1.467 -2.048 1.00 97.56 171 ALA A O 1
ATOM 1386 N N . HIS A 1 172 ? -6.876 -2.875 -0.333 1.00 98.12 172 HIS A N 1
ATOM 1387 C CA . HIS A 1 172 ? -5.734 -3.724 -0.653 1.00 98.12 172 HIS A CA 1
ATOM 1388 C C . HIS A 1 172 ? -5.931 -4.458 -1.987 1.00 98.12 172 HIS A C 1
ATOM 1390 O O . HIS A 1 172 ? -5.022 -4.478 -2.814 1.00 98.12 172 HIS A O 1
ATOM 1396 N N . ALA A 1 173 ? -7.116 -5.027 -2.228 1.00 98.38 173 ALA A N 1
ATOM 1397 C CA . ALA A 1 173 ? -7.427 -5.716 -3.480 1.00 98.38 173 ALA A CA 1
ATOM 1398 C C . ALA A 1 173 ? -7.422 -4.767 -4.696 1.00 98.38 173 ALA A C 1
ATOM 1400 O O . ALA A 1 173 ? -6.914 -5.119 -5.766 1.00 98.38 173 ALA A O 1
ATOM 1401 N N . GLU A 1 174 ? -7.947 -3.549 -4.534 1.00 97.94 174 GLU A N 1
ATOM 1402 C CA . GLU A 1 174 ? -7.896 -2.499 -5.558 1.00 97.94 174 GLU A CA 1
ATOM 1403 C C . GLU A 1 174 ? -6.452 -2.092 -5.870 1.00 97.94 174 GLU A C 1
ATOM 1405 O O . GLU A 1 174 ? -6.061 -2.026 -7.040 1.00 97.94 174 GLU A O 1
ATOM 1410 N N . TRP A 1 175 ? -5.639 -1.879 -4.830 1.00 98.31 175 TRP A N 1
ATOM 1411 C CA . TRP A 1 175 ? -4.220 -1.571 -4.981 1.00 98.31 175 TRP A CA 1
ATOM 1412 C C . TRP A 1 175 ? -3.470 -2.690 -5.710 1.00 98.31 175 TRP A C 1
ATOM 1414 O O . TRP A 1 175 ? -2.742 -2.413 -6.661 1.00 98.31 175 TRP A O 1
ATOM 1424 N N . GLU A 1 176 ? -3.681 -3.949 -5.324 1.00 98.56 176 GLU A N 1
ATOM 1425 C CA . GLU A 1 176 ? -3.019 -5.098 -5.945 1.00 98.56 176 GLU A CA 1
ATOM 1426 C C . GLU A 1 176 ? -3.394 -5.236 -7.426 1.00 98.56 176 GLU A C 1
ATOM 1428 O O . GLU A 1 176 ? -2.537 -5.493 -8.275 1.00 98.56 176 GLU A O 1
ATOM 1433 N N . THR A 1 177 ? -4.665 -5.007 -7.758 1.00 98.50 177 THR A N 1
ATOM 1434 C CA . THR A 1 177 ? -5.142 -5.021 -9.146 1.00 98.50 177 THR A CA 1
ATOM 1435 C C . THR A 1 177 ? -4.478 -3.914 -9.963 1.00 98.50 177 THR A C 1
ATOM 1437 O O . THR A 1 177 ? -3.938 -4.182 -11.037 1.00 98.50 177 THR A O 1
ATOM 1440 N N . SER A 1 178 ? -4.459 -2.686 -9.437 1.00 98.44 178 SER A N 1
ATOM 1441 C CA . SER A 1 178 ? -3.806 -1.539 -10.078 1.00 98.44 178 SER A CA 1
ATOM 1442 C C . SER A 1 178 ? -2.308 -1.779 -10.284 1.00 98.44 178 SER A C 1
ATOM 1444 O O . SER A 1 178 ? -1.782 -1.566 -11.376 1.00 98.44 178 SER A O 1
ATOM 1446 N N . TYR A 1 179 ? -1.631 -2.317 -9.267 1.00 98.25 179 TYR A N 1
ATOM 1447 C CA . TYR A 1 179 ? -0.215 -2.659 -9.332 1.00 98.25 179 TYR A CA 1
ATOM 1448 C C . TYR A 1 179 ? 0.080 -3.689 -10.430 1.00 98.25 179 TYR A C 1
ATOM 1450 O O . TYR A 1 179 ? 1.005 -3.501 -11.220 1.00 98.25 179 TYR A O 1
ATOM 1458 N N . ARG A 1 180 ? -0.729 -4.752 -10.535 1.00 98.25 180 ARG A N 1
ATOM 1459 C CA . ARG A 1 180 ? -0.569 -5.777 -11.580 1.00 98.25 180 ARG A CA 1
ATOM 1460 C C . ARG A 1 180 ? -0.766 -5.214 -12.986 1.00 98.25 180 ARG A C 1
ATOM 1462 O O . ARG A 1 180 ? -0.006 -5.569 -13.884 1.00 98.25 180 ARG A O 1
ATOM 1469 N N . VAL A 1 181 ? -1.755 -4.338 -13.178 1.00 98.31 181 VAL A N 1
ATOM 1470 C CA . VAL A 1 181 ? -1.983 -3.668 -14.469 1.00 98.31 181 VAL A CA 1
ATOM 1471 C C . VAL A 1 181 ? -0.793 -2.779 -14.826 1.00 98.31 181 VAL A C 1
ATOM 1473 O O . VAL A 1 181 ? -0.243 -2.914 -15.916 1.00 98.31 181 VAL A O 1
ATOM 1476 N N . ALA A 1 182 ? -0.337 -1.944 -13.890 1.00 97.75 182 ALA A N 1
ATOM 1477 C CA . ALA A 1 182 ? 0.807 -1.063 -14.106 1.00 97.75 182 ALA A CA 1
ATOM 1478 C C . ALA A 1 182 ? 2.087 -1.842 -14.450 1.00 97.75 182 ALA A C 1
ATOM 1480 O O . ALA A 1 182 ? 2.839 -1.434 -15.334 1.00 97.75 182 ALA A O 1
ATOM 1481 N N . LEU A 1 183 ? 2.320 -2.983 -13.794 1.00 98.31 183 LEU A N 1
ATOM 1482 C CA . LEU A 1 183 ? 3.456 -3.853 -14.090 1.00 98.31 183 LEU A CA 1
ATOM 1483 C C . LEU A 1 183 ? 3.374 -4.437 -15.509 1.00 98.31 183 LEU A C 1
ATOM 1485 O O . LEU A 1 183 ? 4.361 -4.418 -16.241 1.00 98.31 183 LEU A O 1
ATOM 1489 N N . ALA A 1 184 ? 2.198 -4.923 -15.913 1.00 98.25 184 ALA A N 1
ATOM 1490 C CA . ALA A 1 184 ? 1.990 -5.465 -17.252 1.00 98.25 184 ALA A CA 1
ATOM 1491 C C . ALA A 1 184 ? 2.167 -4.397 -18.345 1.00 98.25 184 ALA A C 1
ATOM 1493 O O . ALA A 1 184 ? 2.765 -4.667 -19.388 1.00 98.25 184 ALA A O 1
ATOM 1494 N N . ASP A 1 185 ? 1.677 -3.179 -18.108 1.00 97.81 185 ASP A N 1
ATOM 1495 C CA . ASP A 1 185 ? 1.842 -2.064 -19.041 1.00 97.81 185 ASP A CA 1
ATOM 1496 C C . ASP A 1 185 ? 3.299 -1.599 -19.128 1.00 97.81 185 ASP A C 1
ATOM 1498 O O . ASP A 1 185 ? 3.778 -1.276 -20.218 1.00 97.81 185 ASP A O 1
ATOM 1502 N N . TRP A 1 186 ? 4.032 -1.625 -18.011 1.00 97.94 186 TRP A N 1
ATOM 1503 C CA . TRP A 1 186 ? 5.461 -1.330 -17.998 1.00 97.94 186 TRP A CA 1
ATOM 1504 C C . TRP A 1 186 ? 6.274 -2.341 -18.817 1.00 97.94 186 TRP A C 1
ATOM 1506 O O . TRP A 1 186 ? 7.121 -1.929 -19.611 1.00 97.94 186 TRP A O 1
ATOM 1516 N N . GLU A 1 187 ? 5.992 -3.642 -18.698 1.00 98.19 187 GLU A N 1
ATOM 1517 C CA . GLU A 1 187 ? 6.673 -4.662 -19.511 1.00 98.19 187 GLU A CA 1
ATOM 1518 C C . GLU A 1 187 ? 6.377 -4.484 -21.008 1.00 98.19 187 GLU A C 1
ATOM 1520 O O . GLU A 1 187 ? 7.301 -4.462 -21.820 1.00 98.19 187 GLU A O 1
ATOM 1525 N N . LYS A 1 188 ? 5.116 -4.227 -21.389 1.00 98.06 188 LYS A N 1
ATOM 1526 C CA . LYS A 1 188 ? 4.764 -3.921 -22.791 1.00 98.06 188 LYS A CA 1
ATOM 1527 C C . LYS A 1 188 ? 5.487 -2.684 -23.314 1.00 98.06 188 LYS A C 1
ATOM 1529 O O . LYS A 1 188 ? 5.946 -2.656 -24.455 1.00 98.06 188 LYS A O 1
ATOM 1534 N N . TYR A 1 189 ? 5.563 -1.634 -22.498 1.00 98.06 189 TYR A N 1
ATOM 1535 C CA . TYR A 1 189 ? 6.277 -0.414 -22.857 1.00 98.06 189 TYR A CA 1
ATOM 1536 C C . TYR A 1 189 ? 7.759 -0.700 -23.111 1.00 98.06 189 TYR A C 1
ATOM 1538 O O . TYR A 1 189 ? 8.314 -0.254 -24.114 1.00 98.06 189 TYR A O 1
ATOM 1546 N N . LYS A 1 190 ? 8.388 -1.476 -22.228 1.00 98.06 190 LYS A N 1
ATOM 1547 C CA . LYS A 1 190 ? 9.791 -1.872 -22.339 1.00 98.06 190 LYS A CA 1
ATOM 1548 C C . LYS A 1 190 ? 10.057 -2.694 -23.601 1.00 98.06 190 LYS A C 1
ATOM 1550 O O . LYS A 1 190 ? 11.016 -2.399 -24.310 1.00 98.06 190 LYS A O 1
ATOM 1555 N N . GLU A 1 191 ? 9.201 -3.667 -23.913 1.00 97.06 191 GLU A N 1
ATOM 1556 C CA . GLU A 1 191 ? 9.281 -4.433 -25.164 1.00 97.06 191 GLU A CA 1
ATOM 1557 C C . GLU A 1 191 ? 9.168 -3.526 -26.393 1.00 97.06 191 GLU A C 1
ATOM 1559 O O . GLU A 1 191 ? 9.969 -3.642 -27.322 1.00 97.06 191 GLU A O 1
ATOM 1564 N N . ARG A 1 192 ? 8.222 -2.577 -26.384 1.00 97.62 192 ARG A N 1
ATOM 1565 C CA . ARG A 1 192 ? 8.054 -1.619 -27.482 1.00 97.62 192 ARG A CA 1
ATOM 1566 C C . ARG A 1 192 ? 9.305 -0.769 -27.689 1.00 97.62 192 ARG A C 1
ATOM 1568 O O . ARG A 1 192 ? 9.770 -0.663 -28.817 1.00 97.62 192 ARG A O 1
ATOM 1575 N N . VAL A 1 193 ? 9.864 -0.202 -26.619 1.00 98.00 193 VAL A N 1
ATOM 1576 C CA . VAL A 1 193 ? 11.084 0.621 -26.695 1.00 98.00 193 VAL A CA 1
ATOM 1577 C C . VAL A 1 193 ? 12.263 -0.192 -27.227 1.00 98.00 193 VAL A C 1
ATOM 1579 O O . VAL A 1 193 ? 12.992 0.288 -28.091 1.00 98.00 193 VAL A O 1
ATOM 1582 N N . ALA A 1 194 ? 12.433 -1.434 -26.766 1.00 97.50 194 ALA A N 1
ATOM 1583 C CA . ALA A 1 194 ? 13.484 -2.313 -27.271 1.00 97.50 194 ALA A CA 1
ATOM 1584 C C . ALA A 1 194 ? 13.303 -2.623 -28.769 1.00 97.50 194 ALA A C 1
ATOM 1586 O O . ALA A 1 194 ? 14.271 -2.599 -29.529 1.00 97.50 194 ALA A O 1
ATOM 1587 N N . GLY A 1 195 ? 12.064 -2.868 -29.207 1.00 97.38 195 GLY A N 1
ATOM 1588 C CA . GLY A 1 195 ? 11.736 -3.087 -30.615 1.00 97.38 195 GLY A CA 1
ATOM 1589 C C . GLY A 1 195 ? 11.996 -1.857 -31.488 1.00 97.38 195 GLY A C 1
ATOM 1590 O O . GLY A 1 195 ? 12.595 -1.979 -32.556 1.00 97.38 195 GLY A O 1
ATOM 1591 N N . GLU A 1 196 ? 11.600 -0.670 -31.025 1.00 97.38 196 GLU A N 1
ATOM 1592 C CA . GLU A 1 196 ? 11.875 0.600 -31.704 1.00 97.38 196 GLU A CA 1
ATOM 1593 C C . GLU A 1 196 ? 13.382 0.844 -31.821 1.00 97.38 196 GLU A C 1
ATOM 1595 O O . GLU A 1 196 ? 13.868 1.143 -32.911 1.00 97.38 196 GLU A O 1
ATOM 1600 N N . GLN A 1 197 ? 14.141 0.642 -30.740 1.00 97.56 197 GLN A N 1
ATOM 1601 C CA . GLN A 1 197 ? 15.596 0.781 -30.758 1.00 97.56 197 GLN A CA 1
ATOM 1602 C C . GLN A 1 197 ? 16.244 -0.170 -31.773 1.00 97.56 197 GLN A C 1
ATOM 1604 O O . GLN A 1 197 ? 17.048 0.272 -32.593 1.00 97.56 197 GLN A O 1
ATOM 1609 N N . ALA A 1 198 ? 15.853 -1.447 -31.780 1.00 98.00 198 ALA A N 1
ATOM 1610 C CA . ALA A 1 198 ? 16.368 -2.419 -32.742 1.00 98.00 198 ALA A CA 1
ATOM 1611 C C . ALA A 1 198 ? 16.036 -2.029 -34.195 1.00 98.00 198 ALA A C 1
ATOM 1613 O O . ALA A 1 198 ? 16.873 -2.174 -35.089 1.00 98.00 198 ALA A O 1
ATOM 1614 N N . ALA A 1 199 ? 14.834 -1.498 -34.443 1.00 98.06 199 ALA A N 1
ATOM 1615 C CA . ALA A 1 199 ? 14.440 -1.011 -35.763 1.00 98.06 199 ALA A CA 1
ATOM 1616 C C . ALA A 1 199 ? 15.279 0.202 -36.202 1.00 98.06 199 ALA A C 1
ATOM 1618 O O . ALA A 1 199 ? 15.752 0.239 -37.341 1.00 98.06 199 ALA A O 1
ATOM 1619 N N . TYR A 1 200 ? 15.512 1.162 -35.302 1.00 98.06 200 TYR A N 1
ATOM 1620 C CA . TYR A 1 200 ? 16.372 2.317 -35.565 1.00 98.06 200 TYR A CA 1
ATOM 1621 C C . TYR A 1 200 ? 17.817 1.909 -35.859 1.00 98.06 200 TYR A C 1
ATOM 1623 O O . TYR A 1 200 ? 18.404 2.400 -36.824 1.00 98.06 200 TYR A O 1
ATOM 1631 N N . GLU A 1 201 ? 18.389 0.999 -35.071 1.00 98.00 201 GLU A N 1
ATOM 1632 C CA . GLU A 1 201 ? 19.748 0.489 -35.279 1.00 98.00 201 GLU A CA 1
ATOM 1633 C C . GLU A 1 201 ? 19.880 -0.234 -36.626 1.00 98.00 201 GLU A C 1
ATOM 1635 O O . GLU A 1 201 ? 20.844 -0.006 -37.364 1.00 98.00 201 GLU A O 1
ATOM 1640 N N . ALA A 1 202 ? 18.887 -1.048 -36.995 1.00 97.81 202 ALA A N 1
ATOM 1641 C CA . ALA A 1 202 ? 18.861 -1.731 -38.284 1.00 97.81 202 ALA A CA 1
ATOM 1642 C C . ALA A 1 202 ? 18.789 -0.744 -39.461 1.00 97.81 202 ALA A C 1
ATOM 1644 O O . ALA A 1 202 ? 19.494 -0.916 -40.457 1.00 97.81 202 ALA A O 1
A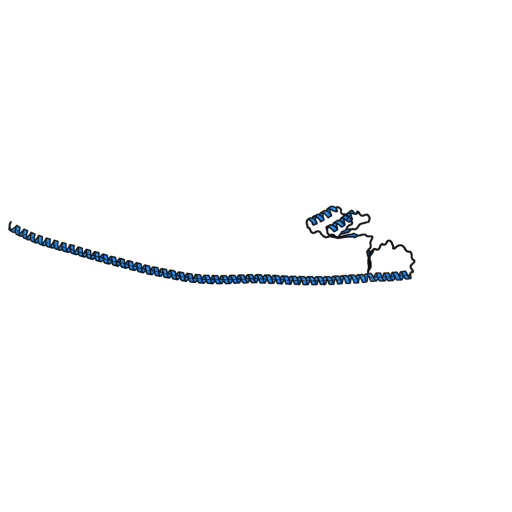TOM 1645 N N . GLU A 1 203 ? 17.962 0.297 -39.363 1.00 98.00 203 GLU A N 1
ATOM 1646 C CA . GLU A 1 203 ? 17.838 1.303 -40.419 1.00 98.00 203 GLU A CA 1
ATOM 1647 C C . GLU A 1 203 ? 19.106 2.157 -40.542 1.00 98.00 203 GLU A C 1
ATOM 1649 O O . GLU A 1 203 ? 19.606 2.380 -41.647 1.00 98.00 203 GLU A O 1
ATOM 1654 N N . LEU A 1 204 ? 19.700 2.548 -39.411 1.00 98.06 204 LEU A N 1
ATOM 1655 C CA . LEU A 1 204 ? 20.984 3.242 -39.385 1.00 98.06 204 LEU A CA 1
ATOM 1656 C C . LEU A 1 204 ? 22.079 2.406 -40.060 1.00 98.06 204 LEU A C 1
ATOM 1658 O O . LEU A 1 204 ? 22.831 2.930 -40.884 1.00 98.06 204 LEU A O 1
ATOM 1662 N N . ALA A 1 205 ? 22.143 1.104 -39.772 1.00 98.19 205 ALA A N 1
ATOM 1663 C CA . ALA A 1 205 ? 23.107 0.203 -40.395 1.00 98.19 205 ALA A CA 1
ATOM 1664 C C . ALA A 1 205 ? 22.943 0.145 -41.925 1.00 98.19 205 ALA A C 1
ATOM 1666 O O . ALA A 1 205 ? 23.942 0.196 -42.647 1.00 98.19 205 ALA A O 1
ATOM 1667 N N . LYS A 1 206 ? 21.702 0.112 -42.438 1.00 98.00 206 LYS A N 1
ATOM 1668 C CA . LYS A 1 206 ? 21.440 0.164 -43.889 1.00 98.00 206 LYS A CA 1
ATOM 1669 C C . LYS A 1 206 ? 21.932 1.468 -44.509 1.00 98.00 206 LYS A C 1
ATOM 1671 O O . LYS A 1 206 ? 22.593 1.434 -45.546 1.00 98.00 206 LYS A O 1
ATOM 1676 N N . VAL A 1 207 ? 21.646 2.605 -43.875 1.00 98.06 207 VAL A N 1
ATOM 1677 C CA . VAL A 1 207 ? 22.082 3.925 -44.358 1.00 98.06 207 VAL A CA 1
ATOM 1678 C C . VAL A 1 207 ? 23.610 4.017 -44.385 1.00 98.06 207 VAL A C 1
ATOM 1680 O O . VAL A 1 207 ? 24.188 4.459 -45.379 1.00 98.06 207 VAL A O 1
ATOM 1683 N N . VAL A 1 208 ? 24.283 3.551 -43.331 1.00 98.25 208 VAL A N 1
ATOM 1684 C CA . VAL A 1 208 ? 25.753 3.520 -43.260 1.00 98.25 208 VAL A CA 1
ATOM 1685 C C . VAL A 1 208 ? 26.343 2.633 -44.357 1.00 98.25 208 VAL A C 1
ATOM 1687 O O . VAL A 1 208 ? 27.285 3.049 -45.040 1.00 98.25 208 VAL A O 1
ATOM 1690 N N . ALA A 1 209 ? 25.786 1.437 -44.562 1.00 97.94 209 ALA A N 1
ATOM 1691 C CA . ALA A 1 209 ? 26.229 0.516 -45.604 1.00 97.94 209 ALA A CA 1
ATOM 1692 C C . ALA A 1 209 ? 26.050 1.120 -47.005 1.00 97.94 209 ALA A C 1
ATOM 1694 O O . ALA A 1 209 ? 26.981 1.089 -47.811 1.00 97.94 209 ALA A O 1
ATOM 1695 N N . HIS A 1 210 ? 24.897 1.738 -47.272 1.00 98.25 210 HIS A N 1
ATOM 1696 C CA . HIS A 1 210 ? 24.622 2.402 -48.544 1.00 98.25 210 HIS A CA 1
ATOM 1697 C C . HIS A 1 210 ? 25.599 3.552 -48.818 1.00 98.25 210 HIS A C 1
ATOM 1699 O O . HIS A 1 210 ? 26.202 3.609 -49.888 1.00 98.25 210 HIS A O 1
ATOM 1705 N N . ASN A 1 211 ? 25.826 4.427 -47.835 1.00 97.94 211 ASN A N 1
ATOM 1706 C CA . ASN A 1 211 ? 26.766 5.541 -47.973 1.00 97.94 211 ASN A CA 1
ATOM 1707 C C . ASN A 1 211 ? 28.212 5.068 -48.170 1.00 97.94 211 ASN A C 1
ATOM 1709 O O . ASN A 1 211 ? 28.975 5.677 -48.923 1.00 97.94 211 ASN A O 1
ATOM 1713 N N . THR A 1 212 ? 28.589 3.967 -47.521 1.00 97.94 212 THR A N 1
ATOM 1714 C CA . THR A 1 212 ? 29.917 3.366 -47.678 1.00 97.94 212 THR A CA 1
ATOM 1715 C C . THR A 1 212 ? 30.096 2.787 -49.082 1.00 97.94 212 THR A C 1
ATOM 1717 O O . THR A 1 212 ? 31.128 3.033 -49.710 1.00 97.94 212 THR A O 1
ATOM 1720 N N . ASP A 1 213 ? 29.090 2.089 -49.616 1.00 97.88 213 ASP A N 1
ATOM 1721 C CA . ASP A 1 213 ? 29.107 1.586 -50.994 1.00 97.88 213 ASP A CA 1
ATOM 1722 C C . ASP A 1 213 ? 29.146 2.731 -52.020 1.00 97.88 213 ASP A C 1
ATOM 1724 O O . ASP A 1 213 ? 29.982 2.711 -52.924 1.00 97.88 213 ASP A O 1
ATOM 1728 N N . LEU A 1 214 ? 28.332 3.779 -51.846 1.00 97.56 214 LEU A N 1
ATOM 1729 C CA . LEU A 1 214 ? 28.366 4.969 -52.706 1.00 97.56 214 LEU A CA 1
ATOM 1730 C C . LEU A 1 214 ? 29.755 5.613 -52.735 1.00 97.56 214 LEU A C 1
ATOM 1732 O O . LEU A 1 214 ? 30.290 5.881 -53.812 1.00 97.56 214 LEU A O 1
ATOM 1736 N N . LYS A 1 215 ? 30.376 5.804 -51.565 1.00 97.75 215 LYS A N 1
ATOM 1737 C CA . LYS A 1 215 ? 31.741 6.335 -51.466 1.00 97.75 215 LYS A CA 1
ATOM 1738 C C . LYS A 1 215 ? 32.747 5.439 -52.194 1.00 97.75 215 LYS A C 1
ATOM 1740 O O . LYS A 1 215 ? 33.605 5.946 -52.915 1.00 97.75 215 LYS A O 1
ATOM 1745 N N . ALA A 1 216 ? 32.645 4.120 -52.033 1.00 97.81 216 ALA A N 1
ATOM 1746 C CA . ALA A 1 216 ? 33.534 3.167 -52.691 1.00 97.81 216 ALA A CA 1
ATOM 1747 C C . ALA A 1 216 ? 33.346 3.139 -54.219 1.00 97.81 216 ALA A C 1
ATOM 1749 O O . ALA A 1 216 ? 34.321 2.991 -54.958 1.00 97.81 216 ALA A O 1
ATOM 1750 N N . ARG A 1 217 ? 32.113 3.284 -54.719 1.00 97.00 217 ARG A N 1
ATOM 1751 C CA . ARG A 1 217 ? 31.825 3.407 -56.159 1.00 97.00 217 ARG A CA 1
ATOM 1752 C C . ARG A 1 217 ? 32.398 4.695 -56.733 1.00 97.00 217 ARG A C 1
ATOM 1754 O O . ARG A 1 217 ? 33.170 4.619 -57.682 1.00 97.00 217 ARG A O 1
ATOM 1761 N N . ALA A 1 218 ? 32.119 5.833 -56.101 1.00 96.31 218 ALA A N 1
ATOM 1762 C CA . ALA A 1 218 ? 32.640 7.127 -56.534 1.00 96.31 218 ALA A CA 1
ATOM 1763 C C . ALA A 1 218 ? 34.177 7.144 -56.574 1.00 96.31 218 ALA A C 1
ATOM 1765 O O . ALA A 1 218 ? 34.768 7.651 -57.523 1.00 96.31 218 ALA A O 1
ATOM 1766 N N . LEU A 1 219 ? 34.837 6.532 -55.582 1.00 98.00 219 LEU A N 1
ATOM 1767 C CA . LEU A 1 219 ? 36.296 6.416 -55.566 1.00 98.00 219 LEU A CA 1
ATOM 1768 C C . LEU A 1 219 ? 36.825 5.560 -56.728 1.00 98.00 219 LEU A C 1
ATOM 1770 O O . LEU A 1 219 ? 37.820 5.928 -57.347 1.00 98.00 219 LEU A O 1
ATOM 1774 N N . ARG A 1 220 ? 36.162 4.439 -57.045 1.00 97.88 220 ARG A N 1
ATOM 1775 C CA . ARG A 1 220 ? 36.535 3.587 -58.188 1.00 97.88 220 ARG A CA 1
ATOM 1776 C C . ARG A 1 220 ? 36.360 4.312 -59.518 1.00 97.88 220 ARG A C 1
ATOM 1778 O O . ARG A 1 220 ? 37.258 4.247 -60.349 1.00 97.88 220 ARG A O 1
ATOM 1785 N N . GLU A 1 221 ? 35.244 5.008 -59.706 1.00 97.38 221 GLU A N 1
ATOM 1786 C CA . GLU A 1 221 ? 34.985 5.801 -60.915 1.00 97.38 221 GLU A CA 1
ATOM 1787 C C . GLU A 1 221 ? 36.016 6.922 -61.074 1.00 97.38 221 GLU A C 1
ATOM 1789 O O . GLU A 1 221 ? 36.586 7.098 -62.150 1.00 97.38 221 GLU A O 1
ATOM 1794 N N . TYR A 1 222 ? 36.324 7.633 -59.987 1.00 97.50 222 TYR A N 1
ATOM 1795 C CA . TYR A 1 222 ? 37.372 8.648 -59.984 1.00 97.50 222 TYR A CA 1
ATOM 1796 C C . TYR A 1 222 ? 38.737 8.057 -60.358 1.00 97.50 222 TYR A C 1
ATOM 1798 O O . TYR A 1 222 ? 39.421 8.606 -61.220 1.00 97.50 222 TYR A O 1
ATOM 1806 N N . GLN A 1 223 ? 39.118 6.916 -59.772 1.00 97.56 223 GLN A N 1
ATOM 1807 C CA . GLN A 1 223 ? 40.384 6.256 -60.091 1.00 97.56 223 GLN A CA 1
ATOM 1808 C C . GLN A 1 223 ? 40.448 5.831 -61.563 1.00 97.56 223 GLN A C 1
ATOM 1810 O O . GLN A 1 223 ? 41.446 6.089 -62.227 1.00 97.56 223 GLN A O 1
ATOM 1815 N N . GLN A 1 224 ? 39.368 5.262 -62.106 1.00 96.88 224 GLN A N 1
ATOM 1816 C CA . GLN A 1 224 ? 39.289 4.904 -63.525 1.00 96.88 224 GLN A CA 1
ATOM 1817 C C . GLN A 1 224 ? 39.473 6.122 -64.440 1.00 96.88 224 GLN A C 1
ATOM 1819 O O . GLN A 1 224 ? 40.165 6.029 -65.454 1.00 96.88 224 GLN A O 1
ATOM 1824 N N . LEU A 1 225 ? 38.891 7.273 -64.085 1.00 96.88 225 LEU A N 1
ATOM 1825 C CA . LEU A 1 225 ? 39.084 8.520 -64.829 1.00 96.88 225 LEU A CA 1
ATOM 1826 C C . LEU A 1 225 ? 40.539 9.003 -64.762 1.00 96.88 225 LEU A C 1
ATOM 1828 O O . LEU A 1 225 ? 41.100 9.388 -65.789 1.00 96.88 225 LEU A O 1
ATOM 1832 N N . VAL A 1 226 ? 41.158 8.958 -63.579 1.00 97.94 226 VAL A N 1
ATOM 1833 C CA . VAL A 1 226 ? 42.572 9.314 -63.387 1.00 97.94 226 VAL A CA 1
ATOM 1834 C C . VAL A 1 226 ? 43.478 8.408 -64.219 1.00 97.94 226 VAL A C 1
ATOM 1836 O O . VAL A 1 226 ? 44.337 8.911 -64.948 1.00 97.94 226 VAL A O 1
ATOM 1839 N N . ASP A 1 227 ? 43.262 7.096 -64.178 1.00 97.69 227 ASP A N 1
ATOM 1840 C CA . ASP A 1 227 ? 44.047 6.118 -64.931 1.00 97.69 227 ASP A CA 1
ATOM 1841 C C . ASP A 1 227 ? 43.885 6.325 -66.443 1.00 97.69 227 ASP A C 1
ATOM 1843 O O . ASP A 1 227 ? 44.875 6.355 -67.175 1.00 97.69 227 ASP A O 1
ATOM 1847 N N . ALA A 1 228 ? 42.657 6.557 -66.923 1.00 96.69 228 ALA A N 1
ATOM 1848 C CA . ALA A 1 228 ? 42.383 6.814 -68.336 1.00 96.69 228 ALA A CA 1
ATOM 1849 C C . ALA A 1 228 ? 43.064 8.097 -68.841 1.00 96.69 228 ALA A C 1
ATOM 1851 O O . ALA A 1 228 ? 43.646 8.114 -69.931 1.00 96.69 228 ALA A O 1
ATOM 1852 N N . VAL A 1 229 ? 43.029 9.177 -68.052 1.00 97.12 229 VAL A N 1
ATOM 1853 C CA . VAL A 1 229 ? 43.727 10.432 -68.379 1.00 97.12 229 VAL A CA 1
ATOM 1854 C C . VAL A 1 229 ? 45.239 10.225 -68.374 1.00 97.12 229 VAL A C 1
ATOM 1856 O O . VAL A 1 229 ? 45.920 10.684 -69.294 1.00 97.12 229 VAL A O 1
ATOM 1859 N N . THR A 1 230 ? 45.758 9.506 -67.381 1.00 97.62 230 THR A N 1
ATOM 1860 C CA . THR A 1 230 ? 47.186 9.200 -67.256 1.00 97.62 230 THR A CA 1
ATOM 1861 C C . THR A 1 230 ? 47.669 8.385 -68.452 1.00 97.62 230 THR A C 1
ATOM 1863 O O . THR A 1 230 ? 48.625 8.787 -69.111 1.00 97.62 230 THR A O 1
ATOM 1866 N N . ALA A 1 231 ? 46.960 7.313 -68.817 1.00 97.38 231 ALA A N 1
ATOM 1867 C CA . ALA A 1 231 ? 47.271 6.482 -69.977 1.00 97.38 231 ALA A CA 1
ATOM 1868 C C . ALA A 1 231 ? 47.226 7.279 -71.289 1.00 97.38 231 ALA A C 1
ATOM 1870 O O . ALA A 1 231 ? 48.129 7.174 -72.119 1.00 97.38 231 ALA A O 1
ATOM 1871 N N . ARG A 1 232 ? 46.213 8.140 -71.468 1.00 97.81 232 ARG A N 1
ATOM 1872 C CA . ARG A 1 232 ? 46.115 9.017 -72.644 1.00 97.81 232 ARG A CA 1
ATOM 1873 C C . ARG A 1 232 ? 47.293 9.984 -72.734 1.00 97.81 232 ARG A C 1
ATOM 1875 O O . ARG A 1 232 ? 47.804 10.224 -73.827 1.00 97.81 232 ARG A O 1
ATOM 1882 N N . ASN A 1 233 ? 47.692 10.580 -71.614 1.00 97.38 233 ASN A N 1
ATOM 1883 C CA . ASN A 1 233 ? 48.816 11.509 -71.582 1.00 97.38 233 ASN A CA 1
ATOM 1884 C C . ASN A 1 233 ? 50.144 10.784 -71.812 1.00 97.38 233 ASN A C 1
ATOM 1886 O O . ASN A 1 233 ? 50.956 11.277 -72.591 1.00 97.38 233 ASN A O 1
ATOM 1890 N N . GLN A 1 234 ? 50.324 9.594 -71.237 1.00 97.44 234 GLN A N 1
ATOM 1891 C CA . GLN A 1 234 ? 51.500 8.763 -71.479 1.00 97.44 234 GLN A CA 1
ATOM 1892 C C . GLN A 1 234 ? 51.620 8.388 -72.959 1.00 97.44 234 GLN A C 1
ATOM 1894 O O . GLN A 1 234 ? 52.661 8.622 -73.560 1.00 97.44 234 GLN A O 1
ATOM 1899 N N . ALA A 1 235 ? 50.529 7.949 -73.593 1.00 96.69 235 ALA A N 1
ATOM 1900 C CA . ALA A 1 235 ? 50.520 7.640 -75.022 1.00 96.69 235 ALA A CA 1
ATOM 1901 C C . ALA A 1 235 ? 50.912 8.848 -75.897 1.00 96.69 235 ALA A C 1
ATOM 1903 O O . ALA A 1 235 ? 51.604 8.692 -76.903 1.00 96.69 235 ALA A O 1
ATOM 1904 N N . LYS A 1 236 ? 50.507 10.072 -75.519 1.00 97.06 236 LYS A N 1
ATOM 1905 C CA . LYS A 1 236 ? 50.941 11.299 -76.214 1.00 97.06 236 LYS A CA 1
ATOM 1906 C C . LYS A 1 236 ? 52.439 11.553 -76.052 1.00 97.06 236 LYS A C 1
ATOM 1908 O O . LYS A 1 236 ? 53.080 11.948 -77.024 1.00 97.06 236 LYS A O 1
ATOM 1913 N N . VAL A 1 237 ? 52.976 11.355 -74.847 1.00 97.50 237 VAL A N 1
ATOM 1914 C CA . VAL A 1 237 ? 54.412 11.490 -74.564 1.00 97.50 237 VAL A CA 1
ATOM 1915 C C . VAL A 1 237 ? 55.206 10.464 -75.366 1.00 97.50 237 VAL A C 1
ATOM 1917 O O . VAL A 1 237 ? 56.151 10.841 -76.055 1.00 97.50 237 VAL A O 1
ATOM 1920 N N . ASP A 1 238 ? 54.784 9.201 -75.352 1.00 97.31 238 ASP A N 1
ATOM 1921 C CA . ASP A 1 238 ? 55.446 8.118 -76.080 1.00 97.31 238 ASP A CA 1
ATOM 1922 C C . ASP A 1 238 ? 55.436 8.376 -77.591 1.00 97.31 238 ASP A C 1
ATOM 1924 O O . ASP A 1 238 ? 56.468 8.260 -78.249 1.00 97.31 238 ASP A O 1
ATOM 1928 N N . HIS A 1 239 ? 54.304 8.818 -78.145 1.00 96.56 239 HIS A N 1
ATOM 1929 C CA . HIS A 1 239 ? 54.212 9.191 -79.556 1.00 96.56 239 HIS A CA 1
ATOM 1930 C C . HIS A 1 239 ? 55.114 10.388 -79.906 1.00 96.56 239 HIS A C 1
ATOM 1932 O O . HIS A 1 239 ? 55.776 10.388 -80.944 1.00 96.56 239 HIS A O 1
ATOM 1938 N N . ALA A 1 240 ? 55.173 11.416 -79.052 1.00 96.00 240 ALA A N 1
ATOM 1939 C CA . ALA A 1 240 ? 56.076 12.549 -79.256 1.00 96.00 240 ALA A CA 1
ATOM 1940 C C . ALA A 1 240 ? 57.548 12.112 -79.219 1.00 96.00 240 ALA A C 1
ATOM 1942 O O . ALA A 1 240 ? 58.333 12.540 -80.065 1.00 96.00 240 ALA A O 1
ATOM 1943 N N . LYS A 1 241 ? 57.900 11.217 -78.289 1.00 97.00 241 LYS A N 1
ATOM 1944 C CA . LYS A 1 241 ? 59.233 10.621 -78.185 1.00 97.00 241 LYS A CA 1
ATOM 1945 C C . LYS A 1 241 ? 59.595 9.831 -79.444 1.00 97.00 241 LYS A C 1
ATOM 1947 O O . LYS A 1 241 ? 60.650 10.079 -80.012 1.00 97.00 241 LYS A O 1
ATOM 1952 N N . GLN A 1 242 ? 58.698 8.975 -79.935 1.00 97.19 242 GLN A N 1
ATOM 1953 C CA . GLN A 1 242 ? 58.904 8.224 -81.180 1.00 97.19 242 GLN A CA 1
ATOM 1954 C C . GLN A 1 242 ? 59.115 9.150 -82.384 1.00 97.19 242 GLN A C 1
ATOM 1956 O O . GLN A 1 242 ? 60.028 8.931 -83.175 1.00 97.19 242 GLN A O 1
ATOM 1961 N N . ARG A 1 243 ? 58.313 10.218 -82.515 1.00 96.69 243 ARG A N 1
ATOM 1962 C CA . ARG A 1 243 ? 58.491 11.203 -83.596 1.00 96.69 243 ARG A CA 1
ATOM 1963 C C . ARG A 1 243 ? 59.817 11.947 -83.495 1.00 96.69 243 ARG A C 1
ATOM 1965 O O . ARG A 1 243 ? 60.435 12.210 -84.521 1.00 96.69 243 ARG A O 1
ATOM 1972 N N . TYR A 1 244 ? 60.241 12.293 -82.282 1.00 96.75 244 TYR A N 1
ATOM 1973 C CA . TYR A 1 244 ? 61.545 12.908 -82.055 1.00 96.75 244 TYR A CA 1
ATOM 1974 C C . TYR A 1 244 ? 62.686 11.957 -82.442 1.00 96.75 244 TYR A C 1
ATOM 1976 O O . TYR A 1 244 ? 63.588 12.362 -83.166 1.00 96.75 244 TYR A O 1
ATOM 1984 N N . GLU A 1 245 ? 62.627 10.694 -82.016 1.00 96.56 245 GLU A N 1
ATOM 1985 C CA . GLU A 1 245 ? 63.632 9.673 -82.344 1.00 96.56 245 GLU A CA 1
ATOM 1986 C C . GLU A 1 245 ? 63.723 9.423 -83.857 1.00 96.56 245 GLU A C 1
ATOM 1988 O O . GLU A 1 245 ? 64.823 9.363 -84.403 1.00 96.56 245 GLU A O 1
ATOM 1993 N N . GLN A 1 246 ? 62.582 9.355 -84.551 1.00 95.62 246 GLN A N 1
ATOM 1994 C CA . GLN A 1 246 ? 62.530 9.251 -86.013 1.00 95.62 246 GLN A CA 1
ATOM 1995 C C . GLN A 1 246 ? 63.161 10.470 -86.693 1.00 95.62 246 GLN A C 1
ATOM 1997 O O . GLN A 1 246 ? 64.056 10.310 -87.519 1.00 95.62 246 GLN A O 1
ATOM 2002 N N . ALA A 1 247 ? 62.755 11.683 -86.307 1.00 95.12 247 ALA A N 1
ATOM 2003 C CA . ALA A 1 247 ? 63.303 12.914 -86.874 1.00 95.12 247 ALA A CA 1
ATOM 2004 C C . ALA A 1 247 ? 64.814 13.042 -86.621 1.00 95.12 247 ALA A C 1
ATOM 2006 O O . ALA A 1 247 ? 65.557 13.478 -87.499 1.00 95.12 247 ALA A O 1
ATOM 2007 N N . HIS A 1 248 ? 65.287 12.631 -85.440 1.00 96.06 248 HIS A N 1
ATOM 2008 C CA . HIS A 1 248 ? 66.711 12.592 -85.123 1.00 96.06 248 HIS A CA 1
ATOM 2009 C C . HIS A 1 248 ? 67.461 11.607 -86.030 1.00 96.06 248 HIS A C 1
ATOM 2011 O O . HIS A 1 248 ? 68.506 11.956 -86.571 1.00 96.06 248 HIS A O 1
ATOM 2017 N N . ALA A 1 249 ? 66.928 10.399 -86.239 1.00 95.69 249 ALA A N 1
ATOM 2018 C CA . ALA A 1 249 ? 67.535 9.401 -87.120 1.00 95.69 249 ALA A CA 1
ATOM 2019 C C . ALA A 1 249 ? 67.566 9.850 -88.597 1.00 95.69 249 ALA A C 1
ATOM 2021 O O . ALA A 1 249 ? 68.567 9.647 -89.290 1.00 95.69 249 ALA A O 1
ATOM 2022 N N . GLU A 1 250 ? 66.500 10.494 -89.081 1.00 95.00 250 GLU A N 1
ATOM 2023 C CA . GLU A 1 250 ? 66.431 11.086 -90.425 1.00 95.00 250 GLU A CA 1
ATOM 2024 C C . GLU A 1 250 ? 67.447 12.221 -90.597 1.00 95.00 250 GLU A C 1
ATOM 2026 O O . GLU A 1 250 ? 68.164 12.278 -91.603 1.00 95.00 250 GLU A O 1
ATOM 2031 N N . TRP A 1 251 ? 67.545 13.105 -89.599 1.00 95.31 251 TRP A N 1
ATOM 2032 C CA . TRP A 1 251 ? 68.535 14.176 -89.575 1.00 95.31 251 TRP A CA 1
ATOM 2033 C C . TRP A 1 251 ? 69.958 13.617 -89.570 1.00 95.31 251 TRP A C 1
ATOM 2035 O O . TRP A 1 251 ? 70.776 14.043 -90.380 1.00 95.31 251 TRP A O 1
ATOM 2045 N N . GLU A 1 252 ? 70.249 12.630 -88.721 1.00 95.56 252 GLU A N 1
ATOM 2046 C CA . GLU A 1 252 ? 71.568 12.003 -88.632 1.00 95.56 252 GLU A CA 1
ATOM 2047 C C . GLU A 1 252 ? 71.955 11.328 -89.954 1.00 95.56 252 GLU A C 1
ATOM 2049 O O . GLU A 1 252 ? 73.087 11.460 -90.420 1.00 95.56 252 GLU A O 1
ATOM 2054 N N . THR A 1 253 ? 71.001 10.660 -90.607 1.00 95.19 253 THR A N 1
ATOM 2055 C CA . THR A 1 253 ? 71.197 10.071 -91.939 1.00 95.19 253 THR A CA 1
ATOM 2056 C C . THR A 1 253 ? 71.518 11.147 -92.973 1.00 95.19 253 THR A C 1
ATOM 2058 O O . THR A 1 253 ? 72.508 11.032 -93.697 1.00 95.19 253 THR A O 1
ATOM 2061 N N . SER A 1 254 ? 70.725 12.221 -93.009 1.00 93.69 254 SER A N 1
ATOM 2062 C CA . SER A 1 254 ? 70.927 13.351 -93.926 1.00 93.69 254 SER A CA 1
ATOM 2063 C C . SER A 1 254 ? 72.279 14.030 -93.698 1.00 93.69 254 SER A C 1
ATOM 2065 O O . SER A 1 254 ? 72.997 14.330 -94.651 1.00 93.69 254 SER A O 1
ATOM 2067 N N . TYR A 1 255 ? 72.659 14.217 -92.433 1.00 93.50 255 TYR A N 1
ATOM 2068 C CA . TYR A 1 255 ? 73.944 14.776 -92.035 1.00 93.50 255 TYR A CA 1
ATOM 2069 C C . TYR A 1 255 ? 75.112 13.896 -92.492 1.00 93.50 255 TYR A C 1
ATOM 2071 O O . TYR A 1 255 ? 76.063 14.412 -93.073 1.00 93.50 255 TYR A O 1
ATOM 2079 N N . ARG A 1 256 ? 75.034 12.570 -92.307 1.00 93.06 256 ARG A N 1
ATOM 2080 C CA . ARG A 1 256 ? 76.069 11.632 -92.780 1.00 93.06 256 ARG A CA 1
ATOM 2081 C C . ARG A 1 256 ? 76.229 11.657 -94.300 1.00 93.06 256 ARG A C 1
ATOM 2083 O O . ARG A 1 256 ? 77.359 11.640 -94.778 1.00 93.06 256 ARG A O 1
ATOM 2090 N N . VAL A 1 257 ? 75.127 11.717 -95.052 1.00 92.25 257 VAL A N 1
ATOM 2091 C CA . VAL A 1 257 ? 75.170 11.841 -96.521 1.00 92.25 257 VAL A CA 1
ATOM 2092 C C . VAL A 1 257 ? 75.847 13.148 -96.930 1.00 92.25 257 VAL A C 1
ATOM 2094 O O . VAL A 1 257 ? 76.774 13.124 -97.733 1.00 92.25 257 VAL A O 1
ATOM 2097 N N . ALA A 1 258 ? 75.440 14.273 -96.336 1.00 89.00 258 ALA A N 1
ATOM 2098 C CA . ALA A 1 258 ? 76.029 15.577 -96.625 1.00 89.00 258 ALA A CA 1
ATOM 2099 C C . ALA A 1 258 ? 77.523 15.641 -96.268 1.00 89.00 258 ALA A C 1
ATOM 2101 O O . ALA A 1 258 ? 78.310 16.211 -97.021 1.00 89.00 258 ALA A O 1
ATOM 2102 N N . LEU A 1 259 ? 77.925 15.034 -95.147 1.00 90.62 259 LEU A N 1
ATOM 2103 C CA . LEU A 1 259 ? 79.324 14.938 -94.736 1.00 90.62 259 LEU A CA 1
ATOM 2104 C C . LEU A 1 259 ? 80.143 14.122 -95.747 1.00 90.62 259 LEU A C 1
ATOM 2106 O O . LEU A 1 259 ? 81.190 14.584 -96.189 1.00 90.62 259 LEU A O 1
ATOM 2110 N N . ALA A 1 260 ? 79.638 12.957 -96.163 1.00 88.62 260 ALA A N 1
ATOM 2111 C CA . ALA A 1 260 ? 80.293 12.110 -97.157 1.00 88.62 260 ALA A CA 1
ATOM 2112 C C . ALA A 1 260 ? 80.397 12.789 -98.534 1.00 88.62 260 ALA A C 1
ATOM 2114 O O . ALA A 1 260 ? 81.396 12.624 -99.230 1.00 88.62 260 ALA A O 1
ATOM 2115 N N . ASP A 1 261 ? 79.385 13.557 -98.944 1.00 88.94 261 ASP A N 1
ATOM 2116 C CA . ASP A 1 261 ? 79.454 14.349 -100.173 1.00 88.94 261 ASP A CA 1
ATOM 2117 C C . ASP A 1 261 ? 80.453 15.502 -100.052 1.00 88.94 261 ASP A C 1
ATOM 2119 O O . ASP A 1 261 ? 81.232 15.713 -100.977 1.00 88.94 261 ASP A O 1
ATOM 2123 N N . TRP A 1 262 ? 80.502 16.207 -98.918 1.00 83.00 262 TRP A N 1
ATOM 2124 C CA . TRP A 1 262 ? 81.502 17.250 -98.670 1.00 83.00 262 TRP A CA 1
ATOM 2125 C C . TRP A 1 262 ? 82.936 16.706 -98.721 1.00 83.00 262 TRP A C 1
ATOM 2127 O O . TRP A 1 262 ? 83.806 17.331 -99.325 1.00 83.00 262 TRP A O 1
ATOM 2137 N N . GLU A 1 263 ? 83.176 15.519 -98.160 1.00 84.56 263 GLU A N 1
ATOM 2138 C CA . GLU A 1 263 ? 84.480 14.850 -98.209 1.00 84.56 263 GLU A CA 1
ATOM 2139 C C . GLU A 1 263 ? 84.938 14.507 -99.638 1.00 84.56 263 GLU A C 1
ATOM 2141 O O . GLU A 1 263 ? 86.140 14.466 -99.880 1.00 84.56 263 GLU A O 1
ATOM 2146 N N . LYS A 1 264 ? 84.024 14.323 -100.605 1.00 80.69 264 LYS A N 1
ATOM 2147 C CA . LYS A 1 264 ? 84.380 14.086 -102.022 1.00 80.69 264 LYS A CA 1
ATOM 2148 C C . LYS A 1 264 ? 84.884 15.334 -102.751 1.00 80.69 264 LYS A C 1
ATOM 2150 O O . LYS A 1 264 ? 85.529 15.198 -103.787 1.00 80.69 264 LYS A O 1
ATOM 2155 N N . TYR A 1 265 ? 84.549 16.530 -102.265 1.00 72.81 265 TYR A N 1
ATOM 2156 C CA . TYR A 1 265 ? 84.938 17.810 -102.876 1.00 72.81 265 TYR A CA 1
ATOM 2157 C C . TYR A 1 265 ? 86.147 18.463 -102.189 1.00 72.81 265 TYR A C 1
ATOM 2159 O O . TY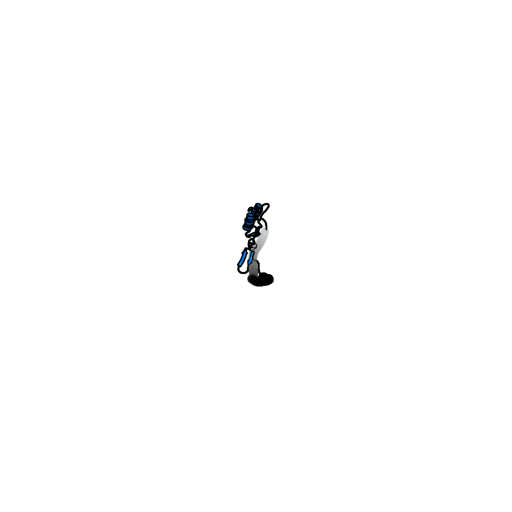R A 1 265 ? 86.450 19.628 -102.454 1.00 72.81 265 TYR A O 1
ATOM 2167 N N . LYS A 1 266 ? 86.815 17.729 -101.299 1.00 58.47 266 LYS A N 1
ATOM 2168 C CA . LYS A 1 266 ? 88.020 18.148 -100.588 1.00 58.47 266 LYS A CA 1
ATOM 2169 C C . LYS A 1 266 ? 89.258 17.512 -101.212 1.00 58.47 266 LYS A C 1
ATOM 2171 O O . LYS A 1 266 ? 90.283 18.222 -101.278 1.00 58.47 266 LYS A O 1
#

Foldseek 3Di:
DEQQDDPCLPVVLVVLVVCVVVVHDDAQDEEEHEYDPPRDCNRVVSRCSVNVSRVHYYHYDDPQWDFDQDPPPGGDTDHPPPPPDDDDDDDVVVVVVVVVVVVVVVVVVVVVVVVVVVVVVVVVVVVVVVVVVVVVVVVVVVVVVVVVVVVVVVVVVVVVVVVVVVVVVVVVVVVVVVVVVVVVVVVVVVVVVVVVVVVVVVVVVVVVVVVVVVVVVVVVVVVVVVVVVVVVVVVVVVVVVVVVVVVVVVVVVVVVVVVVVVVVVD

Mean predicted aligned error: 18.82 Å

Radius of gyration: 76.28 Å; Cα contacts (8 Å, |Δi|>4): 105; chains: 1; bounding box: 152×41×209 Å

Organism: Haematococcus lacustris (NCBI:txid44745)

Sequence (266 aa):
MSDGRAHDPMQCIAFLEDRIKHQQRVPIIHTVGFFTDEASPEGRQFLQQLSTITGGTFQEYRPTLNRIYKEGQGFVKYDTKYLMSDGRAHDPMQCIAFLEDRIKHQQRVPIIHTERVAGEQAAYEAELAKVVAHNTDLKARALREYQQLVDAVTARNQAKVDHAKQRYEQAHAEWETSYRVALADWEKYKERVAGEQAAYEAELAKVVAHNTDLKARALREYQQLVDAVTARNQAKVDHAKQRYEQAHAEWETSYRVALADWEKYK

Secondary structure (DSSP, 8-state):
-B-S--SSHHHHHHHHHHHHHTT-------EEEE--TT--HHHHHHHHHHHHHTT--EEEE-TT--EEEETTTEEEEP-GGGSS-------HHHHHHHHHHHHHHHHHHHHHHHHHHHHHHHHHHHHHHHHHHHHHHHHHHHHHHHHHHHHHHHHHHHHHHHHHHHHHHHHHHHHHHHHHHHHHHHHHHHHHHHHHHHHHHHHHHHHHHHHHHHHHHHHHHHHHHHHHHHHHHHHHHHHHHHHHHHHHHHHHHHHHHHHHHHHHT-

Solvent-accessible surface area (backbone atoms only — not comparable to full-atom values): 14852 Å² total; per-residue (Å²): 114,46,64,35,84,60,98,57,59,64,61,56,51,52,55,52,52,51,38,52,76,68,73,45,94,74,73,66,36,66,29,40,37,50,61,60,100,84,54,66,67,64,17,56,51,49,42,42,50,55,5,54,79,37,71,34,50,65,44,79,51,58,93,83,60,61,65,50,76,41,93,97,73,46,73,42,83,55,74,80,88,74,79,85,77,78,97,65,93,71,58,70,69,59,52,50,54,53,49,50,52,49,49,51,48,64,62,45,52,60,53,55,48,51,53,48,53,51,50,53,48,52,51,49,51,53,51,50,50,52,52,52,51,50,52,52,50,51,51,53,48,52,51,52,54,50,49,52,50,51,51,53,51,50,53,54,51,49,52,52,52,53,52,52,50,52,54,49,54,52,52,51,53,52,48,53,51,52,50,52,51,53,51,54,52,49,53,54,50,51,52,48,52,53,51,51,49,53,51,52,52,53,52,50,50,52,53,52,51,52,53,51,49,52,52,54,49,53,51,51,55,50,48,51,52,51,51,52,52,49,52,54,51,49,53,52,51,52,52,51,48,51,52,49,53,50,52,50,51,52,48,52,51,50,51,52,52,53,50,57,53,53,62,74,77,109

pLDDT: mean 84.71, std 17.91, range [31.12, 98.56]

=== Feature glossary ===
A reading guide for the features in this record.

Start from the sequence.

  · Sequence gives the chain of amino acids in standard one-letter code (A=alanine, C=cysteine, …, Y=tyrosine), read N→C. It is the only feature that is directly encoded by the gene; all structural features are derived from the folded form of this sequence.

Fold it, and you get atomic coordinates and the backbone conformation that goes with them.

  · The mmCIF table is the protein's shape written out atom by atom. For each backbone N, Cα, C, and carbonyl O, it records an (x, y, z) coordinate triple in Å plus the residue type, chain letter, and residue number.

  · Backbone dihedral angles. Every residue except chain termini has a φ (preceding-C → N → Cα → C) and a ψ (N → Cα → C → next-N). They are reported in degrees following the IUPAC sign convention. Secondary structure is essentially a statement about which (φ, ψ) basin each residue occupies.

  · DSS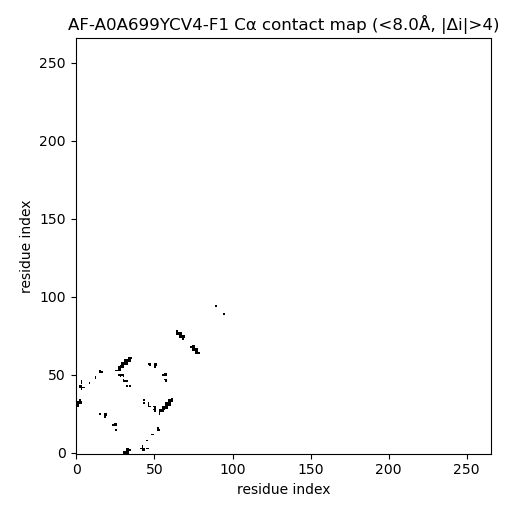P 8-state secondary structure assigns each residue one of H (α-helix), G (3₁₀-helix), I (π-helix), E (extended β-strand), B (isolated β-bridge), T (hydrogen-bonded turn), S (bend), or '-' (coil). The assignment is computed from backbone hydrogen-bond geometry via the Kabsch–Sander algorithm.

  · P-SEA three-state annotation labels each residue as helix, strand, or coil based purely on the geometry of the Cα trace. It serves as a fallback when the full backbone (and thus DSSP) is unavailable.

Summarize the fold with a handful of shape descriptors and a per-residue structural alphabet.

  · Radius of gyration (Rg) is the root-mean-square distance of Cα atoms from their centroid — a single number for overall size and compactness. A globular domain of N residues has Rg ≈ 2.2·N^0.38 Å; an extended or disordered chain has a much larger Rg. The Cα contact count is the number of residue pairs whose Cα atoms are within 8 Å and are more than four positions apart in sequence — a standard proxy for tertiary packing density. The bounding box is the smallest axis-aligned box enclosing all Cα atoms.

  · Foldseek's 3Di representation compresses backbone geometry into a per-residue letter drawn from a learned twenty-state alphabet. It captures the tertiary interaction pattern around each residue — which residues are packed against it in space, regardless of where they are in sequence.

  · Accessible surface area quantifies burial. A residue with SASA near zero is packed into the hydrophobic core; one with SASA >100 Å² sits on the surface. Computed here via the Shrake–Rupley numerical algorithm with a 1.4 Å probe.

Ask how reliable the model is.

  · For AlphaFold models, the B-factor field carries pLDDT — the model's own estimate of local accuracy on a 0–100 scale. Regions with pLDDT<50 should be treated as essentially unmodeled; they often correspond to intrinsically disordered segments.

  · For experimental (PDB) structures, the B-factor (temperature factor) quantifies the positional spread of each atom in the crystal — a combination of thermal vibration and static disorder — in units of Å². High B-factors mark flexible loops or poorly resolved regions; low B-factors mark the rigid, well-ordered core.

  · PAE(i, j) answers: if I align the predicted and true structures on residue i, how far off (in Å) do I expect residue j to be? A block-diagonal PAE matrix with low values on the blocks and high values off-diagonal is the signature of a multi-domain protein with confidently predicted domains but uncertain inter-domain orientation.

Place it in context: what it resembles, what it is annotated as, and how it looks.

  · Structural nearest neighbors (via Foldseek easy-search vs the PDB). Reported per hit: target PDB id, E-value, and alignment TM-score. A TM-score above ~0.5 is the conventional threshold for 'same fold'.

  · Functional annotations link the protein to curated databases. InterPro entries identify conserved domains and families by matching the sequence against member-database signatures (Pfam, PROSITE, CDD, …). Gene Ontology (GO) terms describe molecular function, biological process, and cellular component in a controlled vocabulary. CATH places the structure in a hierarchical fold classification (Class/Architecture/Topology/Homologous-superfamily). The organism is the source species.

  · Plot images: a contact map (which residues are close in 3D, as an N×N binary image), a Ramachandran scatter (backbone torsion angles, revealing secondary-structure composition at a glance), and — for AlphaFold structures — a PAE heatmap (pairwise prediction confidence).

  · Structure images are PyMOL renders from six orthogonal camera directions. Cartoon representation draws helices as coils and strands as arrows; sticks shows the backbone as bonds; surface shows the solvent-excluded envelope. Rainbow coloring maps sequence position to hue (blue→red, N→C); chain coloring assigns a distinct color per polypeptide.